Protein AF-A0A960TYT8-F1 (afdb_monomer_lite)

Sequence (238 aa):
MKDTVHLIRGKVWAARNSITRPSRADRFKTMFFGTLTVVFLIALLYGSTAFFQKLAAEEPFGSLLVHKLVEFLFLTFFAVMVFSSVVTSLNNFFLDGDLPMLVTAPITHGRVYLARFLQTAVSTGWMVVMFGMPVFIACGYVFQAPWFFYPWIFLVLVAFVITPIALGSLLTMFLVRAFPARKMQDILVILAVVLVVVLYFVFRFIRPEQLFNPDLFYGFAEYFATLRTPKSPLLPST

Structure (mmCIF, N/CA/C/O backbone):
data_AF-A0A960TYT8-F1
#
_entry.id   AF-A0A960TYT8-F1
#
loop_
_atom_site.group_PDB
_atom_site.id
_atom_site.type_symbol
_atom_site.label_atom_id
_atom_site.label_alt_id
_atom_site.label_comp_id
_atom_site.label_asym_id
_atom_site.label_entity_id
_atom_site.label_seq_id
_atom_site.pdbx_PDB_ins_code
_atom_site.Cartn_x
_atom_site.Cartn_y
_atom_site.Cartn_z
_atom_site.occupancy
_atom_site.B_iso_or_equiv
_atom_site.auth_seq_id
_atom_site.auth_comp_id
_atom_site.auth_asym_id
_atom_site.auth_atom_id
_atom_site.pdbx_PDB_model_num
ATOM 1 N N . MET A 1 1 ? -28.609 -6.221 3.963 1.00 46.88 1 MET A N 1
ATOM 2 C CA . MET A 1 1 ? -27.831 -5.406 2.997 1.00 46.88 1 MET A CA 1
ATOM 3 C C . MET A 1 1 ? -28.059 -3.900 3.143 1.00 46.88 1 MET A C 1
ATOM 5 O O . MET A 1 1 ? -27.095 -3.168 2.987 1.00 46.88 1 MET A O 1
ATOM 9 N N . LYS A 1 2 ? -29.272 -3.416 3.460 1.00 44.31 2 LYS A N 1
ATOM 10 C CA . LYS A 1 2 ? -29.573 -1.971 3.533 1.00 44.31 2 LYS A CA 1
ATOM 11 C C . LYS A 1 2 ? -28.791 -1.217 4.628 1.00 44.31 2 LYS A C 1
ATOM 13 O O . LYS A 1 2 ? -28.298 -0.129 4.366 1.00 44.31 2 LYS A O 1
ATOM 18 N N . ASP A 1 3 ? -28.563 -1.821 5.792 1.00 45.72 3 ASP A N 1
ATOM 19 C CA . ASP A 1 3 ? -28.029 -1.076 6.953 1.00 45.72 3 ASP A CA 1
ATOM 20 C C . ASP A 1 3 ? -26.509 -0.830 6.898 1.00 45.72 3 ASP A C 1
ATOM 22 O O . ASP A 1 3 ? -26.039 0.239 7.278 1.00 45.72 3 ASP A O 1
ATOM 26 N N . THR A 1 4 ? -25.729 -1.758 6.327 1.00 50.00 4 THR A N 1
ATOM 27 C CA . THR A 1 4 ? -24.286 -1.557 6.065 1.00 50.00 4 THR A CA 1
ATOM 28 C C . THR A 1 4 ? -24.062 -0.453 5.028 1.00 50.00 4 THR A C 1
ATOM 30 O O . THR A 1 4 ? -23.131 0.345 5.133 1.00 50.00 4 THR A O 1
ATOM 33 N N . VAL A 1 5 ? -24.970 -0.371 4.049 1.00 51.09 5 VAL A N 1
ATOM 34 C CA . VAL A 1 5 ? -24.987 0.694 3.046 1.00 51.09 5 VAL A CA 1
ATOM 35 C C . VAL A 1 5 ? -25.352 2.035 3.685 1.00 51.09 5 VAL A C 1
ATOM 37 O O . VAL A 1 5 ? -24.840 3.044 3.224 1.00 51.09 5 VAL A O 1
ATOM 40 N N . HIS A 1 6 ? -26.160 2.085 4.751 1.00 50.25 6 HIS A N 1
ATOM 41 C CA . HIS A 1 6 ? -26.522 3.339 5.426 1.00 50.25 6 HIS A CA 1
ATOM 42 C C . HIS A 1 6 ? -25.364 3.987 6.208 1.00 50.25 6 HIS A C 1
ATOM 44 O O . HIS A 1 6 ? -25.207 5.205 6.145 1.00 50.25 6 HIS A O 1
ATOM 50 N N . LEU A 1 7 ? -24.502 3.193 6.849 1.00 54.53 7 LEU A N 1
ATOM 51 C CA . LEU A 1 7 ? -23.314 3.696 7.558 1.00 54.53 7 LEU A CA 1
ATOM 52 C C . LEU A 1 7 ? -22.251 4.260 6.604 1.00 54.53 7 LEU A C 1
ATOM 54 O O . LEU A 1 7 ? -21.744 5.362 6.808 1.00 54.53 7 LEU A O 1
ATOM 58 N N . ILE A 1 8 ? -21.976 3.554 5.502 1.00 55.25 8 ILE A N 1
ATOM 59 C CA . ILE A 1 8 ? -21.081 4.060 4.450 1.00 55.25 8 ILE A CA 1
ATOM 60 C C . ILE A 1 8 ? -21.756 5.210 3.686 1.00 55.25 8 ILE A C 1
ATOM 62 O O . ILE A 1 8 ? -21.089 6.178 3.324 1.00 55.25 8 ILE A O 1
ATOM 66 N N . ARG A 1 9 ? -23.088 5.180 3.511 1.00 50.09 9 ARG A N 1
ATOM 67 C CA . ARG A 1 9 ? -23.852 6.290 2.923 1.00 50.09 9 ARG A CA 1
ATOM 68 C C . ARG A 1 9 ? -23.689 7.573 3.712 1.00 50.09 9 ARG A C 1
ATOM 70 O O . ARG A 1 9 ? -23.655 8.588 3.053 1.00 50.09 9 ARG A O 1
ATOM 77 N N . GLY A 1 10 ? -23.549 7.584 5.037 1.00 58.06 10 GLY A N 1
ATOM 78 C CA . GLY A 1 10 ? -23.297 8.832 5.774 1.00 58.06 10 GLY A CA 1
ATOM 79 C C . GLY A 1 10 ? -22.036 9.554 5.281 1.00 58.06 10 GLY A C 1
ATOM 80 O O . GLY A 1 10 ? -22.093 10.721 4.897 1.00 58.06 10 GLY A O 1
ATOM 81 N N . LYS A 1 11 ? -20.916 8.826 5.169 1.00 60.62 11 LYS A N 1
ATOM 82 C CA . LYS A 1 11 ? -19.646 9.361 4.644 1.00 60.62 11 LYS A CA 1
ATOM 83 C C . LYS A 1 11 ? -19.689 9.617 3.133 1.00 60.62 11 LYS A C 1
ATOM 85 O O . LYS A 1 11 ? -19.180 10.636 2.682 1.00 60.62 11 LYS A O 1
ATOM 90 N N . VAL A 1 12 ? -20.349 8.758 2.352 1.00 57.56 12 VAL A N 1
ATOM 91 C CA . VAL A 1 12 ? -20.527 8.945 0.897 1.00 57.56 12 VAL A CA 1
ATOM 92 C C . VAL A 1 12 ? -21.479 10.101 0.586 1.00 57.56 12 VAL A C 1
ATOM 94 O O . VAL A 1 12 ? -21.256 10.816 -0.380 1.00 57.56 12 VAL A O 1
ATOM 97 N N . TRP A 1 13 ? -22.514 10.331 1.392 1.00 55.81 13 TRP A N 1
ATOM 98 C CA . TRP A 1 13 ? -23.413 11.478 1.276 1.00 55.81 13 TRP A CA 1
ATOM 99 C C . TRP A 1 13 ? -22.742 12.749 1.770 1.00 55.81 13 TRP A C 1
ATOM 101 O O . TRP A 1 13 ? -22.924 13.766 1.125 1.00 55.81 13 TRP A O 1
ATOM 111 N N . ALA A 1 14 ? -21.926 12.715 2.825 1.00 56.81 14 ALA A N 1
ATOM 112 C CA . ALA A 1 14 ? -21.105 13.860 3.219 1.00 56.81 14 ALA A CA 1
ATOM 113 C C . ALA A 1 14 ? -20.088 14.227 2.122 1.00 56.81 14 ALA A C 1
ATOM 115 O O . ALA A 1 14 ? -19.999 15.391 1.732 1.00 56.81 14 ALA A O 1
ATOM 116 N N . ALA A 1 15 ? -19.403 13.233 1.545 1.00 58.06 15 ALA A N 1
ATOM 117 C CA . ALA A 1 15 ? -18.501 13.418 0.409 1.00 58.06 15 ALA A CA 1
ATOM 118 C C . ALA A 1 15 ? -19.249 13.923 -0.835 1.00 58.06 15 ALA A C 1
ATOM 120 O O . ALA A 1 15 ? -18.839 14.896 -1.459 1.00 58.06 15 ALA A O 1
ATOM 121 N N . ARG A 1 16 ? -20.401 13.330 -1.165 1.00 58.25 16 ARG A N 1
ATOM 122 C CA . ARG A 1 16 ? -21.250 13.764 -2.280 1.00 58.25 16 ARG A CA 1
ATOM 123 C C . ARG A 1 16 ? -21.791 15.173 -2.058 1.00 58.25 16 ARG A C 1
ATOM 125 O O . ARG A 1 16 ? -21.780 15.952 -2.997 1.00 58.25 16 ARG A O 1
ATOM 132 N N . ASN A 1 17 ? -22.212 15.519 -0.845 1.00 63.50 17 ASN A N 1
ATOM 133 C CA . ASN A 1 17 ? -22.748 16.838 -0.517 1.00 63.50 17 ASN A CA 1
ATOM 134 C C . ASN A 1 17 ? -21.653 17.917 -0.579 1.00 63.50 17 ASN A C 1
ATOM 136 O O . ASN A 1 17 ? -21.900 19.002 -1.101 1.00 63.50 17 ASN A O 1
ATOM 140 N N . SER A 1 18 ? -20.428 17.582 -0.153 1.00 56.88 18 SER A N 1
ATOM 141 C CA . SER A 1 18 ? -19.221 18.400 -0.348 1.00 56.88 18 SER A CA 1
ATOM 142 C C . SER A 1 18 ? -18.902 18.621 -1.835 1.00 56.88 18 SER A C 1
ATOM 144 O O . SER A 1 18 ? -18.592 19.741 -2.236 1.00 56.88 18 SER A O 1
ATOM 146 N N . ILE A 1 19 ? -19.074 17.595 -2.676 1.00 58.50 19 ILE A N 1
ATOM 147 C CA . ILE A 1 19 ? -18.864 17.674 -4.132 1.00 58.50 19 ILE A CA 1
ATOM 148 C C . ILE A 1 19 ? -19.999 18.429 -4.850 1.00 58.50 19 ILE A C 1
ATOM 150 O O . ILE A 1 19 ? -19.747 19.102 -5.847 1.00 58.50 19 ILE A O 1
ATOM 154 N N . THR A 1 20 ? -21.247 18.356 -4.368 1.00 59.78 20 THR A N 1
ATOM 155 C CA . THR A 1 20 ? -22.408 19.009 -5.008 1.00 59.78 20 THR A CA 1
ATOM 156 C C . THR A 1 20 ? -22.638 20.451 -4.563 1.00 59.78 20 THR A C 1
ATOM 158 O O . THR A 1 20 ? -23.262 21.216 -5.295 1.00 59.78 20 THR A O 1
ATOM 161 N N . ARG A 1 21 ? -22.141 20.852 -3.385 1.00 57.72 21 ARG A N 1
ATOM 162 C CA . ARG A 1 21 ? -22.178 22.247 -2.907 1.00 57.72 21 ARG A CA 1
ATOM 163 C C . ARG A 1 21 ? -20.789 22.754 -2.488 1.00 57.72 21 ARG A C 1
ATOM 165 O O . ARG A 1 21 ? -20.625 23.200 -1.354 1.00 57.72 21 ARG A O 1
ATOM 172 N N . PRO A 1 22 ? -19.784 22.721 -3.380 1.00 59.09 22 PRO A N 1
ATOM 173 C CA . PRO A 1 22 ? -18.453 23.187 -3.043 1.00 59.09 22 PRO A CA 1
ATOM 174 C C . PRO A 1 22 ? -18.464 24.712 -2.947 1.00 59.09 22 PRO A C 1
ATOM 176 O O . PRO A 1 22 ? -18.836 25.416 -3.904 1.00 59.09 22 PRO A O 1
ATOM 179 N N . SER A 1 23 ? -18.008 25.224 -1.803 1.00 68.06 23 SER A N 1
ATOM 180 C CA . SER A 1 23 ? -17.612 26.626 -1.689 1.00 68.06 23 SER A CA 1
ATOM 181 C C . SER A 1 23 ? -16.566 26.943 -2.775 1.00 68.06 23 SER A C 1
ATOM 183 O O . SER A 1 23 ? -15.882 26.042 -3.272 1.00 68.06 23 SER A O 1
ATOM 185 N N . ARG A 1 24 ? -16.421 28.209 -3.198 1.00 70.19 24 ARG A N 1
ATOM 186 C CA . ARG A 1 24 ? -15.386 28.578 -4.193 1.00 70.19 24 ARG A CA 1
ATOM 187 C C . ARG A 1 24 ? -13.985 28.120 -3.755 1.00 70.19 24 ARG A C 1
ATOM 189 O O . ARG A 1 24 ? -13.206 27.683 -4.598 1.00 70.19 24 ARG A O 1
ATOM 196 N N . ALA A 1 25 ? -13.707 28.159 -2.450 1.00 75.12 25 ALA A N 1
ATOM 197 C CA . ALA A 1 25 ? -12.456 27.688 -1.866 1.00 75.12 25 ALA A CA 1
ATOM 198 C C . ALA A 1 25 ? -12.293 26.160 -1.964 1.00 75.12 25 ALA A C 1
ATOM 200 O O . ALA A 1 25 ? -11.212 25.691 -2.314 1.00 75.12 25 ALA A O 1
ATOM 201 N N . ASP A 1 26 ? -13.351 25.379 -1.725 1.00 76.25 26 ASP A N 1
ATOM 202 C CA . ASP A 1 26 ? -13.290 23.912 -1.840 1.00 76.25 26 ASP A CA 1
ATOM 203 C C . ASP A 1 26 ? -13.133 23.463 -3.289 1.00 76.25 26 ASP A C 1
ATOM 205 O O . ASP A 1 26 ? -12.347 22.566 -3.578 1.00 76.25 26 ASP A O 1
ATOM 209 N N . ARG A 1 27 ? -13.804 24.146 -4.224 1.00 77.25 27 ARG A N 1
ATOM 210 C CA . ARG A 1 27 ? -13.668 23.874 -5.660 1.00 77.25 27 ARG A CA 1
ATOM 211 C C . ARG A 1 27 ? -12.234 24.097 -6.144 1.00 77.25 27 ARG A C 1
ATOM 213 O O . ARG A 1 27 ? -11.704 23.260 -6.870 1.00 77.25 27 ARG A O 1
ATOM 220 N N . PHE A 1 28 ? -11.604 25.190 -5.707 1.00 82.62 28 PHE A N 1
ATOM 221 C CA . PHE A 1 28 ? -10.204 25.470 -6.023 1.00 82.62 28 PHE A CA 1
ATOM 222 C C . PHE A 1 28 ? -9.266 24.417 -5.422 1.00 82.62 28 PHE A C 1
ATOM 224 O O . PHE A 1 28 ? -8.409 23.900 -6.131 1.00 82.62 28 PHE A O 1
ATOM 231 N N . LYS A 1 29 ? -9.469 24.026 -4.155 1.00 83.50 29 LYS A N 1
ATOM 232 C CA . LYS A 1 29 ? -8.686 22.955 -3.515 1.00 83.50 29 LYS A CA 1
ATOM 233 C C . LYS A 1 29 ? -8.813 21.634 -4.271 1.00 83.50 29 LYS A C 1
ATOM 235 O O . LYS A 1 29 ? -7.796 21.044 -4.619 1.00 83.50 29 LYS A O 1
ATOM 240 N N . THR A 1 30 ? -10.030 21.179 -4.571 1.00 84.50 30 THR A N 1
ATOM 241 C CA . THR A 1 30 ? -10.243 19.917 -5.297 1.00 84.50 30 THR A CA 1
ATOM 242 C C . THR A 1 30 ? -9.626 19.953 -6.693 1.00 84.50 30 THR A C 1
ATOM 244 O O . THR A 1 30 ? -8.998 18.979 -7.096 1.00 84.50 30 THR A O 1
ATOM 247 N N . MET A 1 31 ? -9.746 21.069 -7.418 1.00 86.44 31 MET A N 1
ATOM 248 C CA . MET A 1 31 ? -9.141 21.216 -8.744 1.00 86.44 31 MET A CA 1
ATOM 249 C C . MET A 1 31 ? -7.609 21.241 -8.678 1.00 86.44 31 MET A C 1
ATOM 251 O O . MET A 1 31 ? -6.956 20.604 -9.503 1.00 86.44 31 MET A O 1
ATOM 255 N N . PHE A 1 32 ? -7.037 21.922 -7.683 1.00 89.94 32 PHE A N 1
ATOM 256 C CA . PHE A 1 32 ? -5.594 21.973 -7.465 1.00 89.94 32 PHE A CA 1
ATOM 257 C C . PHE A 1 32 ? -5.030 20.588 -7.132 1.00 89.94 32 PHE A C 1
ATOM 259 O O . PHE A 1 32 ? -4.131 20.115 -7.823 1.00 89.94 32 PHE A O 1
ATOM 266 N N . PHE A 1 33 ? -5.604 19.898 -6.140 1.00 89.00 33 PHE A N 1
ATOM 267 C CA . PHE A 1 33 ? -5.177 18.545 -5.777 1.00 89.00 33 PHE A CA 1
ATOM 268 C C . PHE A 1 33 ? -5.416 17.547 -6.911 1.00 89.00 33 PHE A C 1
ATOM 270 O O . PHE A 1 33 ? -4.533 16.749 -7.195 1.00 89.00 33 PHE A O 1
ATOM 277 N N . GLY A 1 34 ? -6.552 17.626 -7.611 1.00 89.12 34 GLY A N 1
ATOM 278 C CA . GLY A 1 34 ? -6.845 16.760 -8.753 1.00 89.12 34 GLY A CA 1
ATOM 279 C C . GLY A 1 34 ? -5.839 16.935 -9.889 1.00 89.12 34 GLY A C 1
ATOM 280 O O . GLY A 1 34 ? -5.291 15.951 -10.382 1.00 89.12 34 GLY A O 1
ATOM 281 N N . THR A 1 35 ? -5.531 18.183 -10.255 1.00 92.50 35 THR A N 1
ATOM 282 C CA . THR A 1 35 ? -4.506 18.482 -11.267 1.00 92.50 35 THR A CA 1
ATOM 283 C C . THR A 1 35 ? -3.136 17.978 -10.822 1.00 92.50 35 THR A C 1
ATOM 285 O O . THR A 1 35 ? -2.454 17.309 -11.594 1.00 92.50 35 THR A O 1
ATOM 288 N N . LEU A 1 36 ? -2.751 18.232 -9.567 1.00 93.19 36 LEU A N 1
ATOM 289 C CA . LEU A 1 36 ? -1.478 17.774 -9.013 1.00 93.19 36 LEU A CA 1
ATOM 290 C C . LEU A 1 36 ? -1.361 16.244 -9.046 1.00 93.19 36 LEU A C 1
ATOM 292 O O . LEU A 1 36 ? -0.321 15.724 -9.439 1.00 93.19 36 LEU A O 1
ATOM 296 N N . THR A 1 37 ? -2.427 15.522 -8.691 1.00 90.12 37 THR A N 1
ATOM 297 C CA . THR A 1 37 ? -2.465 14.057 -8.767 1.00 90.12 37 THR A CA 1
ATOM 298 C C . THR A 1 37 ? -2.299 13.572 -10.202 1.00 90.12 37 THR A C 1
ATOM 300 O O . THR A 1 37 ? -1.497 12.678 -10.441 1.00 90.12 37 THR A O 1
ATOM 303 N N . VAL A 1 38 ? -3.000 14.165 -11.172 1.00 93.06 38 VAL A N 1
ATOM 304 C CA . VAL A 1 38 ? -2.877 13.765 -12.584 1.00 93.06 38 VAL A CA 1
ATOM 305 C C . VAL A 1 38 ? -1.463 14.016 -13.108 1.00 93.06 38 VAL A C 1
ATOM 307 O O . VAL A 1 38 ? -0.870 13.119 -13.701 1.00 93.06 38 VAL A O 1
ATOM 310 N N . VAL A 1 39 ? -0.888 15.193 -12.840 1.00 95.25 39 VAL A N 1
ATOM 311 C CA . VAL A 1 39 ? 0.495 15.520 -13.226 1.00 95.25 39 VAL A CA 1
ATOM 312 C C . VAL A 1 39 ? 1.481 14.546 -12.584 1.00 95.25 39 VAL A C 1
ATOM 314 O O . VAL A 1 39 ? 2.370 14.040 -13.266 1.00 95.25 39 VAL A O 1
ATOM 317 N N . PHE A 1 40 ? 1.299 14.233 -11.301 1.00 94.44 40 PHE A N 1
ATOM 318 C CA . PHE A 1 40 ? 2.127 13.265 -10.591 1.00 94.44 40 PHE A CA 1
ATOM 319 C C . PHE A 1 40 ? 2.042 11.862 -11.209 1.00 94.44 40 PHE A C 1
ATOM 321 O O . PHE A 1 40 ? 3.075 11.240 -11.437 1.00 94.44 40 PHE A O 1
ATOM 328 N N . LEU A 1 41 ? 0.842 11.373 -11.533 1.00 94.00 41 LEU A N 1
ATOM 329 C CA . LEU A 1 41 ? 0.659 10.060 -12.164 1.00 94.00 41 LEU A CA 1
ATOM 330 C C . LEU A 1 41 ? 1.299 9.994 -13.550 1.00 94.00 41 LEU A C 1
ATOM 332 O O . LEU A 1 41 ? 1.918 8.989 -13.890 1.00 94.00 41 LEU A O 1
ATOM 336 N N . ILE A 1 42 ? 1.178 11.067 -14.335 1.00 94.50 42 ILE A N 1
ATOM 337 C CA . ILE A 1 42 ? 1.819 11.173 -15.646 1.00 94.50 42 ILE A CA 1
ATOM 338 C C . ILE A 1 42 ? 3.343 11.148 -15.484 1.00 94.50 42 ILE A C 1
ATOM 340 O O . ILE A 1 42 ? 4.014 10.352 -16.137 1.00 94.50 42 ILE A O 1
ATOM 344 N N . ALA A 1 43 ? 3.896 11.961 -14.581 1.00 94.44 43 ALA A N 1
ATOM 345 C CA . ALA A 1 43 ? 5.329 11.982 -14.302 1.00 94.44 43 ALA A CA 1
ATOM 346 C C . ALA A 1 43 ? 5.839 10.614 -13.818 1.00 94.44 43 ALA A C 1
ATOM 348 O O . ALA A 1 43 ? 6.885 10.152 -14.274 1.00 94.44 43 ALA A O 1
ATOM 349 N N . LEU A 1 44 ? 5.080 9.939 -12.949 1.00 94.62 44 LEU A N 1
ATOM 350 C CA . LEU A 1 44 ? 5.400 8.602 -12.457 1.00 94.62 44 LEU A CA 1
ATOM 351 C C . LEU A 1 44 ? 5.383 7.568 -13.587 1.00 94.62 44 LEU A C 1
ATOM 353 O O . LEU A 1 44 ? 6.278 6.726 -13.644 1.00 94.62 44 LEU A O 1
ATOM 357 N N . LEU A 1 45 ? 4.408 7.641 -14.499 1.00 94.94 45 LEU A N 1
ATOM 358 C CA . LEU A 1 45 ? 4.321 6.765 -15.665 1.00 94.94 45 LEU A CA 1
ATOM 359 C C . LEU A 1 45 ? 5.537 6.951 -16.581 1.00 94.94 45 LEU A C 1
ATOM 361 O O . LEU A 1 45 ? 6.231 5.977 -16.863 1.00 94.94 45 LEU A O 1
ATOM 365 N N . TYR A 1 46 ? 5.835 8.192 -16.981 1.00 94.62 46 TYR A N 1
ATOM 366 C CA . TYR A 1 46 ? 6.987 8.504 -17.834 1.00 94.62 46 TYR A CA 1
ATOM 367 C C . TYR A 1 46 ? 8.316 8.109 -17.177 1.00 94.62 46 TYR A C 1
ATOM 369 O O . TYR A 1 46 ? 9.166 7.480 -17.814 1.00 94.62 46 TYR A O 1
ATOM 377 N N . GLY A 1 47 ? 8.486 8.420 -15.889 1.00 92.25 47 GLY A N 1
ATOM 378 C CA . GLY A 1 47 ? 9.670 8.040 -15.121 1.00 92.25 47 GLY A CA 1
ATOM 379 C C . GLY A 1 47 ? 9.843 6.524 -15.046 1.00 92.25 47 GLY A C 1
ATOM 380 O O . GLY A 1 47 ? 10.935 6.014 -15.296 1.00 92.25 47 GLY A O 1
ATOM 381 N N . SER A 1 48 ? 8.752 5.796 -14.796 1.00 92.25 48 SER A N 1
ATOM 382 C CA . SER A 1 48 ? 8.759 4.332 -14.758 1.00 92.25 48 SER A CA 1
ATOM 383 C C . SER A 1 48 ? 9.085 3.733 -16.125 1.00 92.25 48 SER A C 1
ATOM 385 O O . SER A 1 48 ? 9.908 2.826 -16.202 1.00 92.25 48 SER A O 1
ATOM 387 N N . THR A 1 49 ? 8.513 4.253 -17.219 1.00 91.75 49 THR A N 1
ATOM 388 C CA . THR A 1 49 ? 8.835 3.766 -18.573 1.00 91.75 49 THR A CA 1
ATOM 389 C C . THR A 1 49 ? 10.302 3.980 -18.919 1.00 91.75 49 THR A C 1
ATOM 391 O O . THR A 1 49 ? 10.947 3.057 -19.408 1.00 91.75 49 THR A O 1
ATOM 394 N N . ALA A 1 50 ? 10.857 5.155 -18.607 1.00 91.56 50 ALA A N 1
ATOM 395 C CA . ALA A 1 50 ? 12.263 5.449 -18.860 1.00 91.56 50 ALA A CA 1
ATOM 396 C C . ALA A 1 50 ? 13.188 4.551 -18.024 1.00 91.56 50 ALA A C 1
ATOM 398 O O . ALA A 1 50 ? 14.224 4.102 -18.509 1.00 91.56 50 ALA A O 1
ATOM 399 N N . PHE A 1 51 ? 12.809 4.261 -16.776 1.00 88.94 51 PHE A N 1
ATOM 400 C CA . PHE A 1 51 ? 13.544 3.345 -15.908 1.00 88.94 51 PHE A CA 1
ATOM 401 C C . PHE A 1 51 ? 13.554 1.912 -16.459 1.00 88.94 51 PHE A C 1
ATOM 403 O O . PHE A 1 51 ? 14.622 1.322 -16.608 1.00 88.94 51 PHE A O 1
ATOM 410 N N . PHE A 1 52 ? 12.389 1.371 -16.831 1.00 88.31 52 PHE A N 1
ATOM 411 C CA . PHE A 1 52 ? 12.295 0.020 -17.389 1.00 88.31 52 PHE A CA 1
ATOM 412 C C . PHE A 1 52 ? 12.987 -0.114 -18.749 1.00 88.31 52 PHE A C 1
ATOM 414 O O . PHE A 1 52 ? 13.590 -1.148 -19.006 1.00 88.31 52 PHE A O 1
ATOM 421 N N . GLN A 1 53 ? 12.958 0.918 -19.598 1.00 87.62 53 GLN A N 1
ATOM 422 C CA . GLN A 1 53 ? 13.696 0.915 -20.867 1.00 87.62 53 GLN A CA 1
ATOM 423 C C . GLN A 1 53 ? 15.209 0.827 -20.656 1.00 87.62 53 GLN A C 1
ATOM 425 O O . GLN A 1 53 ? 15.874 0.075 -21.362 1.00 87.62 53 GLN A O 1
ATOM 430 N N . LYS A 1 54 ? 15.752 1.553 -19.669 1.00 85.50 54 LYS A N 1
ATOM 431 C CA . LYS A 1 54 ? 17.178 1.469 -19.319 1.00 85.50 54 LYS A CA 1
ATOM 432 C C . LYS A 1 54 ? 17.554 0.075 -18.825 1.00 85.50 54 LYS A C 1
ATOM 434 O O . LYS A 1 54 ? 18.539 -0.476 -19.293 1.00 85.50 54 LYS A O 1
ATOM 439 N N . LEU A 1 55 ? 16.735 -0.507 -17.947 1.00 81.75 55 LEU A N 1
ATOM 440 C CA . LEU A 1 55 ? 16.942 -1.874 -17.458 1.00 81.75 55 LEU A CA 1
ATOM 441 C C . LEU A 1 55 ? 16.854 -2.918 -18.577 1.00 81.75 55 LEU A C 1
ATOM 443 O O . LEU A 1 55 ? 17.614 -3.878 -18.581 1.00 81.75 55 LEU A O 1
ATOM 447 N N . ALA A 1 56 ? 15.922 -2.749 -19.516 1.00 80.75 56 ALA A N 1
ATOM 448 C CA . ALA A 1 56 ? 15.750 -3.6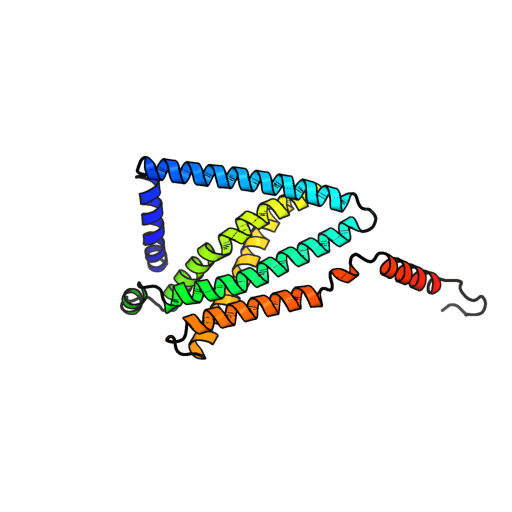74 -20.632 1.00 80.75 56 ALA A CA 1
ATOM 449 C C . ALA A 1 56 ? 16.895 -3.595 -21.657 1.00 80.75 56 ALA A C 1
ATOM 451 O O . ALA A 1 56 ? 17.146 -4.578 -22.344 1.00 80.75 56 ALA A O 1
ATOM 452 N N . ALA A 1 57 ? 17.583 -2.453 -21.758 1.00 80.50 57 ALA A N 1
ATOM 453 C CA . ALA A 1 57 ? 18.707 -2.261 -22.673 1.00 80.50 57 ALA A CA 1
ATOM 454 C C . ALA A 1 57 ? 20.018 -2.920 -22.194 1.00 80.50 57 ALA A C 1
ATOM 456 O O . ALA A 1 57 ? 20.928 -3.116 -22.997 1.00 80.50 57 ALA A O 1
ATOM 457 N N . GLU A 1 58 ? 20.131 -3.265 -20.907 1.00 72.69 58 GLU A N 1
ATOM 458 C CA . GLU A 1 58 ? 21.295 -3.956 -20.340 1.00 72.69 58 GLU A CA 1
ATOM 459 C C . GLU A 1 58 ? 21.167 -5.485 -20.524 1.00 72.69 58 GLU A C 1
ATOM 461 O O . GLU A 1 58 ? 20.673 -6.218 -19.661 1.00 72.69 58 GLU A O 1
ATOM 466 N N . GLU A 1 59 ? 21.610 -5.991 -21.679 1.00 71.94 59 GLU A N 1
ATOM 467 C CA . GLU A 1 59 ? 21.736 -7.434 -21.932 1.00 71.94 59 GLU A CA 1
ATOM 468 C C . GLU A 1 59 ? 23.008 -8.017 -21.285 1.00 71.94 59 GLU A C 1
ATOM 470 O O . GLU A 1 59 ? 24.039 -7.340 -21.254 1.00 71.94 59 GLU A O 1
ATOM 475 N N . PRO A 1 60 ? 22.988 -9.268 -20.770 1.00 65.69 60 PRO A N 1
ATOM 476 C CA . PRO A 1 60 ? 21.951 -10.306 -20.915 1.00 65.69 60 PRO A CA 1
ATOM 477 C C . PRO A 1 60 ? 20.953 -10.427 -19.740 1.00 65.69 60 PRO A C 1
ATOM 479 O O . PRO A 1 60 ? 20.086 -11.300 -19.762 1.00 65.69 60 PRO A O 1
ATOM 482 N N . PHE A 1 61 ? 21.059 -9.594 -18.698 1.00 66.75 61 PHE A N 1
ATOM 483 C CA . PHE A 1 61 ? 20.334 -9.795 -17.430 1.00 66.75 61 PHE A CA 1
ATOM 484 C C . PHE A 1 61 ? 19.078 -8.925 -17.242 1.00 66.75 61 PHE A C 1
ATOM 486 O O . PHE A 1 61 ? 18.357 -9.120 -16.260 1.00 66.75 61 PHE A O 1
ATOM 493 N N . GLY A 1 62 ? 18.770 -8.002 -18.161 1.00 73.69 62 GLY A N 1
ATOM 494 C CA . GLY A 1 62 ? 17.677 -7.032 -18.009 1.00 73.69 62 GLY A CA 1
ATOM 495 C C . GLY A 1 62 ? 16.304 -7.637 -17.678 1.00 73.69 62 GLY A C 1
ATOM 496 O O . GLY A 1 62 ? 15.604 -7.155 -16.785 1.00 73.69 62 GLY A O 1
ATOM 497 N N . SER A 1 63 ? 15.923 -8.745 -18.322 1.00 76.19 63 SER A N 1
ATOM 498 C CA . SER A 1 63 ? 14.636 -9.420 -18.071 1.00 76.19 63 SER A CA 1
ATOM 499 C C . SER A 1 63 ? 14.562 -10.072 -16.683 1.00 76.19 63 SER A C 1
ATOM 501 O O . SER A 1 63 ? 13.544 -9.960 -15.992 1.00 76.19 63 SER A O 1
ATOM 503 N N . LEU A 1 64 ? 15.656 -10.698 -16.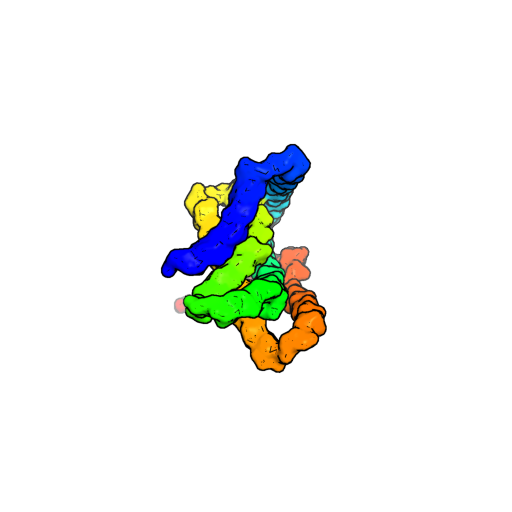237 1.00 79.88 64 LEU A N 1
ATOM 504 C CA . LEU A 1 64 ? 15.772 -11.280 -14.900 1.00 79.88 64 LEU A CA 1
ATOM 505 C C . LEU A 1 64 ? 15.705 -10.190 -13.825 1.00 79.88 64 LEU A C 1
ATOM 507 O O . LEU A 1 64 ? 15.029 -10.356 -12.806 1.00 79.88 64 LEU A O 1
ATOM 511 N N . LEU A 1 65 ? 16.365 -9.058 -14.073 1.00 79.81 65 LEU A N 1
ATOM 512 C CA . LEU A 1 65 ? 16.398 -7.934 -13.148 1.00 79.81 65 LEU A CA 1
ATOM 513 C C . LEU A 1 65 ? 15.012 -7.303 -12.978 1.00 79.81 65 LEU A C 1
ATOM 515 O O . LEU A 1 65 ? 14.613 -7.005 -11.853 1.00 79.81 65 LEU A O 1
ATOM 519 N N . VAL A 1 66 ? 14.232 -7.179 -14.058 1.00 84.00 66 VAL A N 1
ATOM 520 C CA . VAL A 1 66 ? 12.844 -6.700 -13.973 1.00 84.00 66 VAL A CA 1
ATOM 521 C C . VAL A 1 66 ? 11.952 -7.663 -13.199 1.00 84.00 66 VAL A C 1
ATOM 523 O O . VAL A 1 66 ? 11.169 -7.205 -12.366 1.00 84.00 66 VAL A O 1
ATOM 526 N N . HIS A 1 67 ? 12.080 -8.978 -13.407 1.00 83.12 67 HIS A N 1
ATOM 527 C CA . HIS A 1 67 ? 11.317 -9.954 -12.625 1.00 83.12 67 HIS A CA 1
ATOM 528 C C . HIS A 1 67 ? 11.578 -9.781 -11.124 1.00 83.12 67 HIS A C 1
ATOM 530 O O . HIS A 1 67 ? 10.643 -9.671 -10.330 1.00 83.12 67 HIS A O 1
ATOM 536 N N . LYS A 1 68 ? 12.853 -9.641 -10.745 1.00 82.44 68 LYS A N 1
ATOM 537 C CA . LYS A 1 68 ? 13.245 -9.384 -9.357 1.00 82.44 68 LYS A CA 1
ATOM 538 C C . LYS A 1 68 ? 12.758 -8.041 -8.839 1.00 82.44 68 LYS A C 1
ATOM 540 O O . LYS A 1 68 ? 12.256 -7.975 -7.722 1.00 82.44 68 LYS A O 1
ATOM 545 N N . LEU A 1 69 ? 12.830 -6.981 -9.637 1.00 84.81 69 LEU A N 1
ATOM 546 C CA . LEU A 1 69 ? 12.329 -5.667 -9.242 1.00 84.81 69 LEU A CA 1
ATOM 547 C C . LEU A 1 69 ? 10.818 -5.691 -8.966 1.00 84.81 69 LEU A C 1
ATOM 549 O O . LEU A 1 69 ? 10.358 -5.083 -8.002 1.00 84.81 69 LEU A O 1
ATOM 553 N N . VAL A 1 70 ? 10.052 -6.431 -9.770 1.00 87.94 70 VAL A N 1
ATOM 554 C CA . VAL A 1 70 ? 8.614 -6.632 -9.552 1.00 87.94 70 VAL A CA 1
ATOM 555 C C . VAL A 1 70 ? 8.348 -7.440 -8.277 1.00 87.94 70 VAL A C 1
ATOM 557 O O . VAL A 1 70 ? 7.474 -7.050 -7.500 1.00 87.94 70 VAL A O 1
ATOM 560 N N . GLU A 1 71 ? 9.110 -8.508 -8.011 1.00 86.62 71 GLU A N 1
ATOM 561 C CA . GLU A 1 71 ? 9.038 -9.245 -6.736 1.00 86.62 71 GLU A CA 1
ATOM 562 C C . GLU A 1 71 ? 9.281 -8.305 -5.541 1.00 86.62 71 GLU A C 1
ATOM 564 O O . GLU A 1 71 ? 8.483 -8.264 -4.602 1.00 86.62 71 GLU A O 1
ATOM 569 N N . PHE A 1 72 ? 10.343 -7.494 -5.599 1.00 85.06 72 PHE A N 1
ATOM 570 C CA . PHE A 1 72 ? 10.676 -6.515 -4.563 1.00 85.06 72 PHE A CA 1
ATOM 571 C C . PHE A 1 72 ? 9.586 -5.464 -4.371 1.00 85.06 72 PHE A C 1
ATOM 573 O O . PHE A 1 72 ? 9.279 -5.099 -3.233 1.00 85.06 72 PHE A O 1
ATOM 580 N N . LEU A 1 73 ? 8.994 -4.982 -5.464 1.00 89.31 73 LEU A N 1
ATOM 581 C CA . LEU A 1 73 ? 7.913 -4.006 -5.429 1.00 89.31 73 LEU A CA 1
ATOM 582 C C . LEU A 1 73 ? 6.698 -4.573 -4.690 1.00 89.31 73 LEU A C 1
ATOM 584 O O . LEU A 1 73 ? 6.216 -3.954 -3.741 1.00 89.31 73 LEU A O 1
ATOM 588 N N . PHE A 1 74 ? 6.239 -5.769 -5.076 1.00 90.75 74 PHE A N 1
ATOM 589 C CA . PHE A 1 74 ? 5.113 -6.432 -4.416 1.00 90.75 74 PHE A CA 1
ATOM 590 C C . PHE A 1 74 ? 5.396 -6.711 -2.946 1.00 90.75 74 PHE A C 1
ATOM 592 O O . PHE A 1 74 ? 4.533 -6.484 -2.102 1.00 90.75 74 PHE A O 1
ATOM 599 N N . LEU A 1 75 ? 6.599 -7.168 -2.617 1.00 89.75 75 LEU A N 1
ATOM 600 C CA . LEU A 1 75 ? 6.954 -7.501 -1.247 1.00 89.75 75 LEU A CA 1
ATOM 601 C C . LEU A 1 75 ? 7.038 -6.242 -0.368 1.00 89.75 75 LEU A C 1
ATOM 603 O O . LEU A 1 75 ? 6.468 -6.208 0.724 1.00 89.75 75 LEU A O 1
ATOM 607 N N . THR A 1 76 ? 7.658 -5.173 -0.870 1.00 87.12 76 THR A N 1
ATOM 608 C CA . THR A 1 76 ? 7.728 -3.880 -0.171 1.00 87.12 76 THR A CA 1
ATOM 609 C C . THR A 1 76 ? 6.334 -3.303 0.042 1.00 87.12 76 THR A C 1
ATOM 611 O O . THR A 1 76 ? 5.995 -2.904 1.158 1.00 87.12 76 THR A O 1
ATOM 614 N N . PHE A 1 77 ? 5.497 -3.312 -1.002 1.00 91.81 77 PHE A N 1
ATOM 615 C CA . PHE A 1 77 ? 4.101 -2.915 -0.874 1.00 91.81 77 PHE A CA 1
ATOM 616 C C . PHE A 1 77 ? 3.400 -3.762 0.174 1.00 91.81 77 PHE A C 1
ATOM 618 O O . PHE A 1 77 ? 2.795 -3.188 1.066 1.00 91.81 77 PHE A O 1
ATOM 625 N N . PHE A 1 78 ? 3.544 -5.087 0.140 1.00 92.25 78 PHE A N 1
ATOM 626 C CA . PHE A 1 78 ? 2.879 -5.991 1.072 1.00 92.25 78 PHE A CA 1
ATOM 627 C C . PHE A 1 78 ? 3.248 -5.673 2.522 1.00 92.25 78 PHE A C 1
ATOM 629 O O . PHE A 1 78 ? 2.357 -5.478 3.345 1.00 92.25 78 PHE A O 1
ATOM 636 N N . ALA A 1 79 ? 4.540 -5.547 2.830 1.00 89.06 79 ALA A N 1
ATOM 637 C CA . ALA A 1 79 ? 5.018 -5.255 4.179 1.00 89.06 79 ALA A CA 1
ATOM 638 C C . ALA A 1 79 ? 4.482 -3.914 4.709 1.00 89.06 79 ALA A C 1
ATOM 640 O O . ALA A 1 79 ? 3.920 -3.852 5.807 1.00 89.06 79 ALA A O 1
ATOM 641 N N . VAL A 1 80 ? 4.591 -2.850 3.905 1.00 88.31 80 VAL A N 1
ATOM 642 C CA . VAL A 1 80 ? 4.078 -1.520 4.270 1.00 88.31 80 VAL A CA 1
ATOM 643 C C . VAL A 1 80 ? 2.556 -1.545 4.419 1.00 88.31 80 VAL A C 1
ATOM 645 O O . VAL A 1 80 ? 2.018 -0.935 5.344 1.00 88.31 80 VAL A O 1
ATOM 648 N N . MET A 1 81 ? 1.849 -2.279 3.559 1.00 92.25 81 MET A N 1
ATOM 649 C CA . MET A 1 81 ? 0.393 -2.374 3.605 1.00 92.25 81 MET A CA 1
ATOM 650 C C . MET A 1 81 ? -0.105 -3.160 4.815 1.00 92.25 81 MET A C 1
ATOM 652 O O . MET A 1 81 ? -1.070 -2.735 5.449 1.00 92.25 81 MET A O 1
ATOM 656 N N . VAL A 1 82 ? 0.547 -4.271 5.172 1.00 91.44 82 VAL A N 1
ATOM 657 C CA . VAL A 1 82 ? 0.234 -5.017 6.400 1.00 91.44 82 VAL A CA 1
ATOM 658 C C . VAL A 1 82 ? 0.365 -4.079 7.590 1.00 91.44 82 VAL A C 1
ATOM 660 O O . VAL A 1 82 ? -0.589 -3.909 8.341 1.00 91.44 82 VAL A O 1
ATOM 663 N N . PHE A 1 83 ? 1.490 -3.383 7.718 1.00 87.62 83 PHE A N 1
ATOM 664 C CA . PHE A 1 83 ? 1.695 -2.454 8.823 1.00 87.62 83 PHE A CA 1
ATOM 665 C C . PHE A 1 83 ? 0.673 -1.314 8.850 1.00 87.62 83 PHE A C 1
ATOM 667 O O . PHE A 1 83 ? 0.020 -1.082 9.868 1.00 87.62 83 PHE A O 1
ATOM 674 N N . SER A 1 84 ? 0.481 -0.635 7.718 1.00 90.06 84 SER A N 1
ATOM 675 C CA . SER A 1 84 ? -0.480 0.462 7.607 1.00 90.06 84 SER A CA 1
ATOM 676 C C . SER A 1 84 ? -1.902 -0.004 7.925 1.00 90.06 84 SER A C 1
ATOM 678 O O . SER A 1 84 ? -2.643 0.697 8.617 1.00 90.06 84 SER A O 1
ATOM 680 N N . SER A 1 85 ? -2.279 -1.213 7.500 1.00 92.44 85 SER A N 1
ATOM 681 C CA . SER A 1 85 ? -3.599 -1.778 7.782 1.00 92.44 85 SER A CA 1
ATOM 682 C C . SER A 1 85 ? -3.770 -2.189 9.245 1.00 92.44 85 SER A C 1
ATOM 684 O O . SER A 1 85 ? -4.884 -2.068 9.751 1.00 92.44 85 SER A O 1
ATOM 686 N N . VAL A 1 86 ? -2.705 -2.586 9.958 1.00 89.88 86 VAL A N 1
ATOM 687 C CA . VAL A 1 86 ? -2.751 -2.809 11.414 1.00 89.88 86 VAL A CA 1
ATOM 688 C C . VAL A 1 86 ? -3.008 -1.488 12.140 1.00 89.88 86 VAL A C 1
ATOM 690 O O . VAL A 1 86 ? -3.950 -1.384 12.919 1.00 89.88 86 VAL A O 1
ATOM 693 N N . VAL A 1 87 ? -2.234 -0.441 11.845 1.00 86.19 87 VAL A N 1
ATOM 694 C CA . VAL A 1 87 ? -2.415 0.883 12.472 1.00 86.19 87 VAL A CA 1
ATOM 695 C C . VAL A 1 87 ? -3.811 1.445 12.185 1.00 86.19 87 VAL A C 1
ATOM 697 O O . VAL A 1 87 ? -4.527 1.875 13.091 1.00 86.19 87 VAL A O 1
ATOM 700 N N . THR A 1 88 ? -4.227 1.399 10.919 1.00 88.88 88 THR A N 1
ATOM 701 C CA . THR A 1 88 ? -5.514 1.947 10.476 1.00 88.88 88 THR A CA 1
ATOM 702 C C . THR A 1 88 ? -6.688 1.143 11.029 1.00 88.88 88 THR A C 1
ATOM 704 O O . THR A 1 88 ? -7.680 1.729 11.457 1.00 88.88 88 THR A O 1
ATOM 707 N N . SER A 1 89 ? -6.583 -0.191 11.075 1.00 88.12 89 SER A N 1
ATOM 708 C CA . SER A 1 89 ? -7.621 -1.030 11.682 1.00 88.12 89 SER A CA 1
ATOM 709 C C . SER A 1 89 ? -7.708 -0.793 13.182 1.00 88.12 89 SER A C 1
ATOM 711 O O . SER A 1 89 ? -8.809 -0.652 13.694 1.00 88.12 89 SER A O 1
ATOM 713 N N . LEU A 1 90 ? -6.587 -0.658 13.890 1.00 85.25 90 LEU A N 1
ATOM 714 C CA . LEU A 1 90 ? -6.605 -0.348 15.317 1.00 85.25 90 LEU A CA 1
ATOM 715 C C . LEU A 1 90 ? -7.363 0.964 15.588 1.00 85.25 90 LEU A C 1
ATOM 717 O O . LEU A 1 90 ? -8.254 0.991 16.436 1.00 85.25 90 LEU A O 1
ATOM 721 N N . ASN A 1 91 ? -7.100 2.006 14.793 1.00 83.62 91 ASN A N 1
ATOM 722 C CA . ASN A 1 91 ? -7.825 3.273 14.883 1.00 83.62 91 ASN A CA 1
ATOM 723 C C . ASN A 1 91 ? -9.328 3.110 14.572 1.00 83.62 91 ASN A C 1
ATOM 725 O O . ASN A 1 91 ? -10.180 3.399 15.411 1.00 83.62 91 ASN A O 1
ATOM 729 N N . ASN A 1 92 ? -9.657 2.543 13.407 1.00 83.06 92 ASN A N 1
ATOM 730 C CA . ASN A 1 92 ? -11.038 2.394 12.936 1.00 83.06 92 ASN A CA 1
ATOM 731 C C . ASN A 1 92 ? -11.897 1.470 13.821 1.00 83.06 92 ASN A C 1
ATOM 733 O O . ASN A 1 92 ? -13.105 1.680 13.936 1.00 83.06 92 ASN A O 1
ATOM 737 N N . PHE A 1 93 ? -11.315 0.412 14.392 1.00 81.81 93 PHE A N 1
ATOM 738 C CA . PHE A 1 93 ? -12.050 -0.589 15.170 1.00 81.81 93 PHE A CA 1
ATOM 739 C C . PHE A 1 93 ? -12.143 -0.258 16.659 1.00 81.81 93 PHE A C 1
ATOM 741 O O . PHE A 1 93 ? -13.115 -0.681 17.280 1.00 81.81 93 PHE A O 1
ATOM 748 N N . PHE A 1 94 ? -11.172 0.459 17.236 1.00 78.31 94 PHE A N 1
ATOM 749 C CA . PHE A 1 94 ? -11.083 0.609 18.695 1.00 78.31 94 PHE A CA 1
ATOM 750 C C . PHE A 1 94 ? -10.972 2.052 19.198 1.00 78.31 94 PHE A C 1
ATOM 752 O O . PHE A 1 94 ? -11.302 2.282 20.359 1.00 78.31 94 PHE A O 1
ATOM 759 N N . LEU A 1 95 ? -10.533 3.015 18.377 1.00 75.12 95 LEU A N 1
ATOM 760 C CA . LEU A 1 95 ? -10.380 4.419 18.799 1.00 75.12 95 LEU A CA 1
ATOM 761 C C . LEU A 1 95 ? -11.380 5.380 18.152 1.00 75.12 95 LEU A C 1
ATOM 763 O O . LEU A 1 95 ? -11.490 6.520 18.599 1.00 75.12 95 LEU A O 1
ATOM 767 N N . ASP A 1 96 ? -12.115 4.947 17.128 1.00 77.25 96 ASP A N 1
ATOM 768 C CA . ASP A 1 96 ? -13.096 5.806 16.470 1.00 77.25 96 ASP A CA 1
ATOM 769 C C . ASP A 1 96 ? -14.207 6.221 17.452 1.00 77.25 96 ASP A C 1
ATOM 771 O O . ASP A 1 96 ? -14.873 5.378 18.057 1.00 77.25 96 ASP A O 1
ATOM 775 N N . GLY A 1 97 ? -14.452 7.531 17.571 1.00 65.69 97 GLY A N 1
ATOM 776 C CA . GLY A 1 97 ? -15.421 8.109 18.516 1.00 65.69 97 GLY A CA 1
ATOM 777 C C . GLY A 1 97 ? -16.873 7.660 18.306 1.00 65.69 97 GLY A C 1
ATOM 778 O O . GLY A 1 97 ? -17.694 7.791 19.209 1.00 65.69 97 GLY A O 1
ATOM 779 N N . ASP A 1 98 ? -17.176 7.067 17.151 1.00 72.44 98 ASP A N 1
ATOM 780 C CA . ASP A 1 98 ? -18.501 6.548 16.795 1.00 72.44 98 ASP A CA 1
ATOM 781 C C . ASP A 1 98 ? -18.801 5.171 17.426 1.00 72.44 98 ASP A C 1
ATOM 783 O O . ASP A 1 98 ? -19.917 4.658 17.304 1.00 72.44 98 ASP A O 1
ATOM 787 N N . LEU A 1 99 ? -17.823 4.538 18.091 1.00 73.44 99 LEU A N 1
ATOM 788 C CA . LEU A 1 99 ? -17.973 3.201 18.680 1.00 73.44 99 LEU A CA 1
ATOM 789 C C . LEU A 1 99 ? -19.148 3.093 19.674 1.00 73.44 99 LEU A C 1
ATOM 791 O O . LEU A 1 99 ? -19.950 2.172 19.517 1.00 73.44 99 LEU A O 1
ATOM 795 N N . PRO A 1 100 ? -19.326 4.008 20.651 1.00 73.56 100 PRO A N 1
ATOM 796 C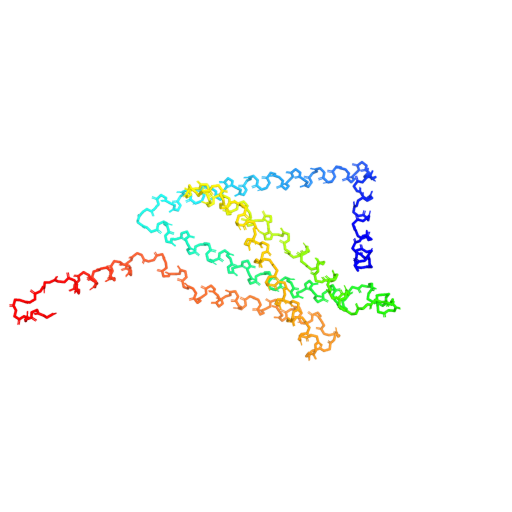 CA . PRO A 1 100 ? -20.413 3.916 21.632 1.00 73.56 100 PRO A CA 1
ATOM 797 C C . PRO A 1 100 ? -21.805 3.966 20.985 1.00 73.56 100 PRO A C 1
ATOM 799 O O . PRO A 1 100 ? -22.733 3.286 21.425 1.00 73.56 100 PRO A O 1
ATOM 802 N N . MET A 1 101 ? -21.941 4.727 19.896 1.00 72.19 101 MET A N 1
ATOM 803 C CA . MET A 1 101 ? -23.176 4.822 19.115 1.00 72.19 101 MET A CA 1
ATOM 804 C C . MET A 1 101 ? -23.422 3.557 18.277 1.00 72.19 101 MET A C 1
ATOM 806 O O . MET A 1 101 ? -24.554 3.103 18.142 1.00 72.19 101 MET A O 1
ATOM 810 N N . LEU A 1 102 ? -22.364 2.948 17.737 1.00 72.88 102 LEU A N 1
ATOM 811 C CA . LEU A 1 102 ? -22.451 1.707 16.962 1.00 72.88 102 LEU A CA 1
ATOM 812 C C . LEU A 1 102 ? -22.761 0.478 17.826 1.00 72.88 102 LEU A C 1
ATOM 814 O O . LEU A 1 102 ? -23.478 -0.406 17.367 1.00 72.88 102 LEU A O 1
ATOM 818 N N . VAL A 1 103 ? -22.242 0.410 19.057 1.00 71.06 103 VAL A N 1
ATOM 819 C CA . VAL A 1 103 ? -22.491 -0.720 19.974 1.00 71.06 103 VAL A CA 1
ATOM 820 C C . VAL A 1 103 ? -23.917 -0.701 20.537 1.00 71.06 103 VAL A C 1
ATOM 822 O O . VAL A 1 103 ? -24.470 -1.756 20.831 1.00 71.06 103 VAL A O 1
ATOM 825 N N . THR A 1 104 ? -24.531 0.478 20.658 1.00 80.06 104 THR A N 1
ATOM 826 C CA . THR A 1 104 ? -25.916 0.631 21.141 1.00 80.06 104 THR A CA 1
ATOM 827 C C . THR A 1 104 ? -26.965 0.486 20.038 1.00 80.06 104 THR A C 1
ATOM 829 O O . THR A 1 104 ? -28.141 0.267 20.328 1.00 80.06 104 THR A O 1
ATOM 832 N N . ALA A 1 105 ? -26.562 0.566 18.768 1.00 77.81 105 ALA A N 1
ATOM 833 C CA . ALA A 1 105 ? -27.447 0.340 17.636 1.00 77.81 105 ALA A CA 1
ATOM 834 C C . ALA A 1 105 ? -27.757 -1.164 17.452 1.00 77.81 105 ALA A C 1
ATOM 836 O O . ALA A 1 105 ? -26.877 -2.003 17.650 1.00 77.81 105 ALA A O 1
ATOM 837 N N . PRO A 1 106 ? -28.970 -1.540 16.995 1.00 79.06 106 PRO A N 1
ATOM 838 C CA . PRO A 1 106 ? -29.355 -2.932 16.739 1.00 79.06 106 PRO A CA 1
ATOM 839 C C . PRO A 1 106 ? -28.732 -3.463 15.431 1.00 79.06 106 PRO A C 1
ATOM 841 O O . PRO A 1 106 ? -29.424 -3.862 14.494 1.00 79.06 106 PRO A O 1
ATOM 844 N N . ILE A 1 107 ? -27.401 -3.433 15.333 1.00 79.38 107 ILE A N 1
ATOM 845 C CA . ILE A 1 107 ? -26.626 -3.877 14.172 1.00 79.38 107 ILE A CA 1
ATOM 846 C C . ILE A 1 107 ? -25.816 -5.132 14.504 1.00 79.38 107 ILE A C 1
ATOM 848 O O . ILE A 1 107 ? -25.152 -5.229 15.529 1.00 79.38 107 ILE A O 1
ATOM 852 N N . THR A 1 108 ? -25.844 -6.119 13.607 1.00 82.56 108 THR A N 1
ATOM 853 C CA . THR A 1 108 ? -25.097 -7.374 13.781 1.00 82.56 108 THR A CA 1
ATOM 854 C C . THR A 1 108 ? -23.583 -7.128 13.765 1.00 82.56 108 THR A C 1
ATOM 856 O O . THR A 1 108 ? -23.088 -6.429 12.877 1.00 82.56 108 THR A O 1
ATOM 859 N N . HIS A 1 109 ? -22.827 -7.784 14.654 1.00 79.00 109 HIS A N 1
ATOM 860 C CA . HIS A 1 109 ? -21.363 -7.648 14.755 1.00 79.00 109 HIS A CA 1
ATOM 861 C C . HIS A 1 109 ? -20.625 -7.839 13.417 1.00 79.00 109 HIS A C 1
ATOM 863 O O . HIS A 1 109 ? -19.735 -7.058 13.085 1.00 79.00 109 HIS A O 1
ATOM 869 N N . GLY A 1 110 ? -21.040 -8.809 12.591 1.00 81.56 110 GLY A N 1
ATOM 870 C CA . GLY A 1 110 ? -20.433 -9.042 11.272 1.00 81.56 110 GLY A CA 1
ATOM 871 C C . GLY A 1 110 ? -20.575 -7.860 10.303 1.00 81.56 110 GLY A C 1
ATOM 872 O O . GLY A 1 110 ? -19.709 -7.634 9.462 1.00 81.56 110 GLY A O 1
ATOM 873 N N . ARG A 1 111 ? -21.633 -7.050 10.438 1.00 78.81 111 ARG A N 1
ATOM 874 C CA . ARG A 1 111 ? -21.839 -5.860 9.598 1.00 78.81 111 ARG A CA 1
ATOM 875 C C . ARG A 1 111 ? -20.963 -4.695 10.037 1.00 78.81 111 ARG A C 1
ATOM 877 O O . ARG A 1 111 ? -20.468 -3.974 9.176 1.00 78.81 111 ARG A O 1
ATOM 884 N N . VAL A 1 112 ? -20.762 -4.536 11.345 1.00 81.81 112 VAL A N 1
ATOM 885 C CA . VAL A 1 112 ? -19.811 -3.561 11.898 1.00 81.81 112 VAL A CA 1
ATOM 886 C C . VAL A 1 112 ? -18.401 -3.915 11.442 1.00 81.81 112 VAL A C 1
ATOM 888 O O . VAL A 1 112 ? -17.700 -3.054 10.918 1.00 81.81 112 VAL A O 1
ATOM 891 N N . TYR A 1 113 ? -18.032 -5.197 11.538 1.00 85.38 113 TYR A N 1
ATOM 892 C CA . TYR A 1 113 ? -16.746 -5.684 11.047 1.00 85.38 113 TYR A CA 1
ATOM 893 C C . TYR A 1 113 ? -16.548 -5.380 9.559 1.00 85.38 113 TYR A C 1
ATOM 895 O O . TYR A 1 113 ? -15.556 -4.754 9.200 1.00 85.38 113 TYR A O 1
ATOM 903 N N . LEU A 1 114 ? -17.512 -5.735 8.699 1.00 85.25 114 LEU A N 1
ATOM 904 C CA . LEU A 1 114 ? -17.409 -5.484 7.258 1.00 85.25 114 LEU A CA 1
ATOM 905 C C . LEU A 1 114 ? -17.300 -3.986 6.932 1.00 85.25 114 LEU A C 1
ATOM 907 O O . LEU A 1 114 ? -16.511 -3.599 6.075 1.00 85.25 114 LEU A O 1
ATOM 911 N N . ALA A 1 115 ? -18.070 -3.132 7.612 1.00 84.62 115 ALA A N 1
ATOM 912 C CA . ALA A 1 115 ? -18.024 -1.688 7.392 1.00 84.62 115 ALA A CA 1
ATOM 913 C C . ALA A 1 115 ? -16.651 -1.100 7.756 1.00 84.62 115 ALA A C 1
ATOM 915 O O . ALA A 1 115 ? -16.093 -0.320 6.984 1.00 84.62 115 ALA A O 1
ATOM 916 N N . ARG A 1 116 ? -16.082 -1.508 8.898 1.00 85.62 116 ARG A N 1
ATOM 917 C CA . ARG A 1 116 ? -14.744 -1.080 9.329 1.00 85.62 116 ARG A CA 1
ATOM 918 C C . ARG A 1 116 ? -13.642 -1.655 8.447 1.00 85.62 116 ARG A C 1
ATOM 920 O O . ARG A 1 116 ? -12.724 -0.928 8.089 1.00 85.62 116 ARG A O 1
ATOM 927 N N . PHE A 1 117 ? -13.775 -2.909 8.023 1.00 87.69 117 PHE A N 1
ATOM 928 C CA . PHE A 1 117 ? -12.864 -3.542 7.075 1.00 87.69 117 PHE A CA 1
ATOM 929 C C . PHE A 1 117 ? -12.827 -2.789 5.740 1.00 87.69 117 PHE A C 1
ATOM 931 O O . PHE A 1 117 ? -11.752 -2.444 5.261 1.00 87.69 117 PHE A O 1
ATOM 938 N N . LEU A 1 118 ? -13.992 -2.462 5.168 1.00 88.19 118 LEU A N 1
ATOM 939 C CA . LEU A 1 118 ? -14.083 -1.678 3.933 1.00 88.19 118 LEU A CA 1
ATOM 940 C C . LEU A 1 118 ? -13.534 -0.257 4.109 1.00 88.19 118 LEU A C 1
ATOM 942 O O . LEU A 1 118 ? -12.861 0.249 3.215 1.00 88.19 118 LEU A O 1
ATOM 946 N N . GLN A 1 119 ? -13.777 0.378 5.259 1.00 86.00 119 GLN A N 1
ATOM 947 C CA . GLN A 1 119 ? -13.192 1.681 5.578 1.00 86.00 119 GLN A CA 1
ATOM 948 C C . GLN A 1 119 ? -11.660 1.603 5.603 1.00 86.00 119 GLN A C 1
ATOM 950 O O . GLN A 1 119 ? -11.008 2.406 4.941 1.00 86.00 119 GLN A O 1
ATOM 955 N N . THR A 1 120 ? -11.084 0.611 6.289 1.00 89.31 120 THR A N 1
ATOM 956 C CA . THR A 1 120 ? -9.636 0.364 6.263 1.00 89.31 120 THR A CA 1
ATOM 957 C C . THR A 1 120 ? -9.155 0.089 4.840 1.00 89.31 120 THR A C 1
ATOM 959 O O . THR A 1 120 ? -8.134 0.630 4.428 1.00 89.31 120 THR A O 1
ATOM 962 N N . ALA A 1 121 ? -9.898 -0.691 4.053 1.00 89.50 121 ALA A N 1
ATOM 963 C CA . ALA A 1 121 ? -9.501 -1.029 2.694 1.00 89.50 121 ALA A CA 1
ATOM 964 C C . ALA A 1 121 ? -9.384 0.191 1.784 1.00 89.50 121 ALA A C 1
ATOM 966 O O . ALA A 1 121 ? -8.406 0.323 1.052 1.00 89.50 121 ALA A O 1
ATOM 967 N N . VAL A 1 122 ? -10.337 1.115 1.877 1.00 88.00 122 VAL A N 1
ATOM 968 C CA . VAL A 1 122 ? -10.285 2.376 1.133 1.00 88.00 122 VAL A CA 1
ATOM 969 C C . VAL A 1 122 ? -9.163 3.272 1.663 1.00 88.00 122 VAL A C 1
ATOM 971 O O . VAL A 1 122 ? -8.403 3.818 0.869 1.00 88.00 122 VAL A O 1
ATOM 974 N N . SER A 1 123 ? -9.017 3.396 2.985 1.00 85.56 123 SER A N 1
ATOM 975 C CA . SER A 1 123 ? -8.018 4.276 3.611 1.00 85.56 123 SER A CA 1
ATOM 976 C C . SER A 1 123 ? -6.570 3.813 3.432 1.00 85.56 123 SER A C 1
ATOM 978 O O . SER A 1 123 ? -5.679 4.655 3.372 1.00 85.56 123 SER A O 1
ATOM 980 N N . THR A 1 124 ? -6.324 2.508 3.317 1.00 89.12 124 THR A N 1
ATOM 981 C CA . THR A 1 124 ? -4.974 1.940 3.173 1.00 89.12 124 THR A CA 1
ATOM 982 C C . THR A 1 124 ? -4.659 1.538 1.728 1.00 89.12 124 THR A C 1
ATOM 984 O O . THR A 1 124 ? -3.531 1.708 1.272 1.00 89.12 124 THR A O 1
ATOM 987 N N . GLY A 1 125 ? -5.636 1.023 0.978 1.00 89.00 125 GLY A N 1
ATOM 988 C CA . GLY A 1 125 ? -5.417 0.470 -0.362 1.00 89.00 125 GLY A CA 1
ATOM 989 C C . GLY A 1 125 ? -5.249 1.509 -1.472 1.00 89.00 125 GLY A C 1
ATOM 990 O O . GLY A 1 125 ? -4.642 1.200 -2.498 1.00 89.00 125 GLY A O 1
ATOM 991 N N . TRP A 1 126 ? -5.742 2.741 -1.286 1.00 86.88 126 TRP A N 1
ATOM 992 C CA . TRP A 1 126 ? -5.717 3.767 -2.340 1.00 86.88 126 TRP A CA 1
ATOM 993 C C . TRP A 1 126 ? -4.298 4.061 -2.846 1.00 86.88 126 TRP A C 1
ATOM 995 O O . TRP A 1 126 ? -4.101 4.206 -4.051 1.00 86.88 126 TRP A O 1
ATOM 1005 N N . MET A 1 127 ? -3.307 4.094 -1.950 1.00 87.06 127 MET A N 1
ATOM 1006 C CA . MET A 1 127 ? -1.929 4.436 -2.301 1.00 87.06 127 MET A CA 1
ATOM 1007 C C . MET A 1 127 ? -1.301 3.363 -3.195 1.00 87.06 127 MET A C 1
ATOM 1009 O O . MET A 1 127 ? -0.709 3.684 -4.218 1.00 87.06 127 MET A O 1
ATOM 1013 N N . VAL A 1 128 ? -1.490 2.081 -2.878 1.00 90.12 128 VAL A N 1
ATOM 1014 C CA . VAL A 1 128 ? -0.941 0.982 -3.689 1.00 90.12 128 VAL A CA 1
ATOM 1015 C C . VAL A 1 128 ? -1.564 0.956 -5.080 1.00 90.12 128 VAL A C 1
ATOM 1017 O O . VAL A 1 128 ? -0.857 0.746 -6.060 1.00 90.12 128 VAL A O 1
ATOM 1020 N N . VAL A 1 129 ? -2.865 1.231 -5.194 1.00 89.31 129 VAL A N 1
ATOM 1021 C CA . VAL A 1 129 ? -3.525 1.302 -6.504 1.00 89.31 129 VAL A CA 1
ATOM 1022 C C . VAL A 1 129 ? -3.029 2.511 -7.301 1.00 89.31 129 VAL A C 1
ATOM 1024 O O . VAL A 1 129 ? -2.688 2.356 -8.469 1.00 89.31 129 VAL A O 1
ATOM 1027 N N . MET A 1 130 ? -2.930 3.695 -6.685 1.00 89.19 130 MET A N 1
ATOM 1028 C CA . MET A 1 130 ? -2.478 4.913 -7.372 1.00 89.19 130 MET A CA 1
ATOM 1029 C C . MET A 1 130 ? -1.010 4.851 -7.807 1.00 89.19 130 MET A C 1
ATOM 1031 O O . MET A 1 130 ? -0.694 5.294 -8.904 1.00 89.19 130 MET A O 1
ATOM 1035 N N . PHE A 1 131 ? -0.119 4.312 -6.971 1.00 89.62 131 PHE A N 1
ATOM 1036 C CA . PHE A 1 131 ? 1.312 4.228 -7.275 1.00 89.62 131 PHE A CA 1
ATOM 1037 C C . PHE A 1 131 ? 1.669 2.980 -8.086 1.00 89.62 131 PHE A C 1
ATOM 1039 O O . PHE A 1 131 ? 2.487 3.054 -8.998 1.00 89.62 131 PHE A O 1
ATOM 1046 N N . GLY A 1 132 ? 1.062 1.833 -7.780 1.00 90.94 132 GLY A N 1
ATOM 1047 C CA . GLY A 1 132 ? 1.351 0.578 -8.467 1.00 90.94 132 GLY A CA 1
ATOM 1048 C C . GLY A 1 132 ? 0.872 0.586 -9.913 1.00 90.94 132 GLY A C 1
ATOM 1049 O O . GLY A 1 132 ? 1.593 0.136 -10.798 1.00 90.94 132 GLY A O 1
ATOM 1050 N N . MET A 1 133 ? -0.317 1.131 -10.182 1.00 91.88 133 MET A N 1
ATOM 1051 C CA . MET A 1 133 ? -0.927 1.060 -11.511 1.00 91.88 133 MET A CA 1
ATOM 1052 C C . MET A 1 133 ? -0.057 1.704 -12.616 1.00 91.88 133 MET A C 1
ATOM 1054 O O . MET A 1 133 ? 0.230 1.002 -13.586 1.00 91.88 133 MET A O 1
ATOM 1058 N N . PRO A 1 134 ? 0.478 2.936 -12.476 1.00 92.75 134 PRO A N 1
ATOM 1059 C CA . PRO A 1 134 ? 1.405 3.509 -13.458 1.00 92.75 134 PRO A CA 1
ATOM 1060 C C . PRO A 1 134 ? 2.679 2.680 -13.658 1.00 92.75 134 PRO A C 1
ATOM 1062 O O . PRO A 1 134 ? 3.126 2.508 -14.790 1.00 92.75 134 PRO A O 1
ATOM 1065 N N . VAL A 1 135 ? 3.243 2.125 -12.581 1.00 93.06 135 VAL A N 1
ATOM 1066 C CA . VAL A 1 135 ? 4.470 1.313 -12.636 1.00 93.06 135 VAL A CA 1
ATOM 1067 C C . VAL A 1 135 ? 4.235 0.025 -13.430 1.00 93.06 135 VAL A C 1
ATOM 1069 O O . VAL A 1 135 ? 5.034 -0.325 -14.298 1.00 93.06 135 VAL A O 1
ATOM 1072 N N . PHE A 1 136 ? 3.116 -0.664 -13.196 1.00 93.00 136 PHE A N 1
ATOM 1073 C CA . PHE A 1 136 ? 2.795 -1.880 -13.944 1.00 93.00 136 PHE A CA 1
ATOM 1074 C C . PHE A 1 136 ? 2.368 -1.604 -15.387 1.00 93.00 136 PHE A C 1
ATOM 1076 O O . PHE A 1 136 ? 2.700 -2.396 -16.267 1.00 93.00 136 PHE A O 1
ATOM 1083 N N . ILE A 1 137 ? 1.683 -0.487 -15.658 1.00 93.75 137 ILE A N 1
ATOM 1084 C CA . ILE A 1 137 ? 1.392 -0.064 -17.037 1.00 93.75 137 ILE A CA 1
ATOM 1085 C C . ILE A 1 137 ? 2.693 0.193 -17.795 1.00 93.75 137 ILE A C 1
ATOM 1087 O O . ILE A 1 137 ? 2.828 -0.268 -18.928 1.00 93.75 137 ILE A O 1
ATOM 1091 N N . ALA A 1 138 ? 3.654 0.878 -17.170 1.00 92.88 138 ALA A N 1
ATOM 1092 C CA . ALA A 1 138 ? 4.967 1.114 -17.757 1.00 92.88 138 ALA A CA 1
ATOM 1093 C C . ALA A 1 138 ? 5.693 -0.200 -18.071 1.00 92.88 138 ALA A C 1
ATOM 1095 O O . ALA A 1 138 ? 6.213 -0.360 -19.172 1.00 92.88 138 ALA A O 1
ATOM 1096 N N . CYS A 1 139 ? 5.669 -1.157 -17.141 1.00 89.75 139 CYS A N 1
ATOM 1097 C CA . CYS A 1 139 ? 6.215 -2.495 -17.360 1.00 89.75 139 CYS A CA 1
ATOM 1098 C C . CYS A 1 139 ? 5.541 -3.186 -18.562 1.00 89.75 139 CYS A C 1
ATOM 1100 O O . CYS A 1 139 ? 6.220 -3.607 -19.494 1.00 89.75 139 CYS A O 1
ATOM 1102 N N . GLY A 1 140 ? 4.205 -3.212 -18.614 1.00 90.62 140 GLY A N 1
ATOM 1103 C CA . GLY A 1 140 ? 3.472 -3.797 -19.741 1.00 90.62 140 GLY A CA 1
ATOM 1104 C C . GLY A 1 140 ? 3.788 -3.130 -21.085 1.00 90.62 140 GLY A C 1
ATOM 1105 O O . GLY A 1 140 ? 3.916 -3.816 -22.093 1.00 90.62 140 GLY A O 1
ATOM 1106 N N . TYR A 1 141 ? 3.972 -1.808 -21.100 1.00 91.88 141 TYR A N 1
ATOM 1107 C CA . TYR A 1 141 ? 4.331 -1.065 -22.308 1.00 91.88 141 TYR A CA 1
ATOM 1108 C C . TYR A 1 141 ? 5.746 -1.396 -22.811 1.00 91.88 141 TYR A C 1
ATOM 1110 O O . TYR A 1 141 ? 5.935 -1.625 -24.002 1.00 91.88 141 TYR A O 1
ATOM 1118 N N . VAL A 1 142 ? 6.739 -1.460 -21.916 1.00 89.75 142 VAL A N 1
ATOM 1119 C CA . VAL A 1 142 ? 8.140 -1.733 -22.291 1.00 89.75 142 VAL A CA 1
ATOM 1120 C C . VAL A 1 142 ? 8.328 -3.167 -22.786 1.00 89.75 142 VAL A C 1
ATOM 1122 O O . VAL A 1 142 ? 9.029 -3.383 -23.770 1.00 89.75 142 VAL A O 1
ATOM 1125 N N . PHE A 1 143 ? 7.659 -4.134 -22.158 1.00 86.94 143 PHE A N 1
ATOM 1126 C CA . PHE A 1 143 ? 7.752 -5.553 -22.520 1.00 86.94 143 PHE A CA 1
ATOM 1127 C C . PHE A 1 143 ? 6.732 -5.995 -23.583 1.00 86.94 143 PHE A C 1
ATOM 1129 O O . PHE A 1 143 ? 6.586 -7.193 -23.813 1.00 86.94 143 PHE A O 1
ATOM 1136 N N . GLN A 1 144 ? 6.034 -5.053 -24.236 1.00 89.50 144 GLN A N 1
ATOM 1137 C CA . GLN A 1 144 ? 5.040 -5.331 -25.286 1.00 89.50 144 GLN A CA 1
ATOM 1138 C C . GLN A 1 144 ? 3.972 -6.347 -24.841 1.00 89.50 144 GLN A C 1
ATOM 1140 O O . GLN A 1 144 ? 3.648 -7.309 -25.539 1.00 89.50 144 GLN A O 1
ATOM 1145 N N . ALA A 1 145 ? 3.430 -6.146 -23.638 1.00 90.31 145 ALA A N 1
ATOM 1146 C CA . ALA A 1 145 ? 2.420 -7.022 -23.072 1.00 90.31 145 ALA A CA 1
ATOM 1147 C C . ALA A 1 145 ? 1.105 -6.962 -23.877 1.00 90.31 145 ALA A C 1
ATOM 1149 O O . ALA A 1 145 ? 0.703 -5.902 -24.366 1.00 90.31 145 ALA A O 1
ATOM 1150 N N . PRO A 1 146 ? 0.384 -8.088 -23.986 1.00 93.38 146 PRO A N 1
ATOM 1151 C CA . PRO A 1 146 ? -0.892 -8.134 -24.685 1.00 93.38 146 PRO A CA 1
ATOM 1152 C C . PRO A 1 146 ? -1.961 -7.322 -23.946 1.00 93.38 146 PRO A C 1
ATOM 1154 O O . PRO A 1 146 ? -1.922 -7.179 -22.726 1.00 93.38 146 PRO A O 1
ATOM 1157 N N . TRP A 1 147 ? -2.981 -6.846 -24.665 1.00 91.00 147 TRP A N 1
ATOM 1158 C CA . TRP A 1 147 ? -3.998 -5.942 -24.106 1.00 91.00 147 TRP A CA 1
ATOM 1159 C C . TRP A 1 147 ? -4.728 -6.498 -22.864 1.00 91.00 147 TRP A C 1
ATOM 1161 O O . TRP A 1 147 ? -5.135 -5.728 -21.994 1.00 91.00 147 TRP A O 1
ATOM 1171 N N . PHE A 1 148 ? -4.867 -7.827 -22.746 1.00 93.69 148 PHE A N 1
ATOM 1172 C CA . PHE A 1 148 ? -5.506 -8.482 -21.598 1.00 93.69 148 PHE A CA 1
ATOM 1173 C C . PHE A 1 148 ? -4.710 -8.333 -20.291 1.00 93.69 148 PHE A C 1
ATOM 1175 O O . PHE A 1 148 ? -5.263 -8.521 -19.209 1.00 93.69 148 PHE A O 1
ATOM 1182 N N . PHE A 1 149 ? -3.429 -7.965 -20.368 1.00 93.06 149 PHE A N 1
ATOM 1183 C CA . PHE A 1 149 ? -2.574 -7.726 -19.209 1.00 93.06 149 PHE A CA 1
ATOM 1184 C C . PHE A 1 149 ? -3.100 -6.585 -18.324 1.00 93.06 149 PHE A C 1
ATOM 1186 O O . PHE A 1 149 ? -3.098 -6.708 -17.103 1.00 93.06 149 PHE A O 1
ATOM 1193 N N . TYR A 1 150 ? -3.606 -5.499 -18.917 1.00 91.81 150 TYR A N 1
ATOM 1194 C CA . TYR A 1 150 ? -4.057 -4.304 -18.189 1.00 91.81 150 TYR A CA 1
ATOM 1195 C C . TYR A 1 150 ? -5.283 -4.526 -17.277 1.00 91.81 150 TYR A C 1
ATOM 1197 O O . TYR A 1 150 ? -5.241 -4.124 -16.111 1.00 91.81 150 TYR A O 1
ATOM 1205 N N . PRO A 1 151 ? -6.377 -5.173 -17.724 1.00 94.06 151 PRO A N 1
ATOM 1206 C CA . PRO A 1 151 ? -7.462 -5.528 -16.812 1.00 94.06 151 PRO A CA 1
ATOM 1207 C C . PRO A 1 151 ? -7.036 -6.611 -15.811 1.00 94.06 151 PRO A C 1
ATOM 1209 O O . PRO A 1 151 ? -7.472 -6.584 -14.660 1.00 94.06 151 PRO A O 1
ATOM 1212 N N . TRP A 1 152 ? -6.154 -7.533 -16.211 1.00 94.75 152 TRP A N 1
ATOM 1213 C CA . TRP A 1 152 ? -5.668 -8.586 -15.322 1.00 94.75 152 TRP A CA 1
ATOM 1214 C C . TRP A 1 152 ? -4.853 -8.028 -14.153 1.00 94.75 152 TRP A C 1
ATOM 1216 O O . TRP A 1 152 ? -5.120 -8.367 -13.002 1.00 94.75 152 TRP A O 1
ATOM 1226 N N . ILE A 1 153 ? -3.915 -7.111 -14.413 1.00 93.69 153 ILE A N 1
ATOM 1227 C CA . ILE A 1 153 ? -3.111 -6.497 -13.351 1.00 93.69 153 ILE A CA 1
ATOM 1228 C C . ILE A 1 153 ? -3.972 -5.681 -12.386 1.00 93.69 153 ILE A C 1
ATOM 1230 O O . ILE A 1 153 ? -3.714 -5.688 -11.185 1.00 93.69 153 ILE A O 1
ATOM 1234 N N . PHE A 1 154 ? -5.038 -5.035 -12.869 1.00 92.38 154 PHE A N 1
ATOM 1235 C CA . PHE A 1 154 ? -5.983 -4.344 -11.995 1.00 92.38 154 PHE A CA 1
ATOM 1236 C C . PHE A 1 154 ? -6.662 -5.316 -11.019 1.00 92.38 154 PHE A C 1
ATOM 1238 O O . PHE A 1 154 ? -6.712 -5.047 -9.819 1.00 92.38 154 PHE A O 1
ATOM 1245 N N . LEU A 1 155 ? -7.120 -6.477 -11.499 1.00 93.62 155 LEU A N 1
ATOM 1246 C CA . LEU A 1 155 ? -7.698 -7.518 -10.641 1.00 93.62 155 LEU A CA 1
ATOM 1247 C C . LEU A 1 155 ? -6.678 -8.073 -9.640 1.00 93.62 155 LEU A C 1
ATOM 1249 O O . LEU A 1 155 ? -7.000 -8.226 -8.460 1.00 93.62 155 LEU A O 1
ATOM 1253 N N . VAL A 1 156 ? -5.443 -8.318 -10.088 1.00 93.50 156 VAL A N 1
ATOM 1254 C CA . VAL A 1 156 ? -4.344 -8.763 -9.221 1.00 93.50 156 VAL A CA 1
ATOM 1255 C C . VAL A 1 156 ? -4.067 -7.732 -8.132 1.00 93.50 156 VAL A C 1
ATOM 1257 O O . VAL A 1 156 ? -3.940 -8.116 -6.977 1.00 93.50 156 VAL A O 1
ATOM 1260 N N . LEU A 1 157 ? -4.041 -6.436 -8.451 1.00 93.12 157 LEU A N 1
ATOM 1261 C CA . LEU A 1 157 ? -3.844 -5.375 -7.462 1.00 93.12 157 LEU A CA 1
ATOM 1262 C C . LEU A 1 157 ? -4.983 -5.307 -6.445 1.00 93.12 157 LEU A C 1
ATOM 1264 O O . LEU A 1 157 ? -4.724 -5.124 -5.260 1.00 93.12 157 LEU A O 1
ATOM 1268 N N . VAL A 1 158 ? -6.233 -5.490 -6.871 1.00 92.44 158 VAL A N 1
ATOM 1269 C CA . VAL A 1 158 ? -7.378 -5.524 -5.949 1.00 92.44 158 VAL A CA 1
ATOM 1270 C C . VAL A 1 158 ? -7.277 -6.721 -4.998 1.00 92.44 158 VAL A C 1
ATOM 1272 O O . VAL A 1 158 ? -7.406 -6.552 -3.785 1.00 92.44 158 VAL A O 1
ATOM 1275 N N . ALA A 1 159 ? -6.991 -7.918 -5.516 1.00 94.19 159 ALA A N 1
ATOM 1276 C CA . ALA A 1 159 ? -6.787 -9.110 -4.690 1.00 94.19 159 ALA A CA 1
ATOM 1277 C C . ALA A 1 159 ? -5.569 -8.958 -3.758 1.00 94.19 159 ALA A C 1
ATOM 1279 O O . ALA A 1 159 ? -5.621 -9.298 -2.569 1.00 94.19 159 ALA A O 1
ATOM 1280 N N . PHE A 1 160 ? -4.492 -8.376 -4.285 1.00 94.50 160 PHE A N 1
ATOM 1281 C CA . PHE A 1 160 ? -3.283 -8.058 -3.545 1.00 94.50 160 PHE A CA 1
ATOM 1282 C C . PHE A 1 160 ? -3.551 -7.065 -2.426 1.00 94.50 160 PHE A C 1
ATOM 1284 O O . PHE A 1 160 ? -2.971 -7.224 -1.370 1.00 94.50 160 PHE A O 1
ATOM 1291 N N . VAL A 1 161 ? -4.429 -6.079 -2.611 1.00 94.31 161 VAL A N 1
ATOM 1292 C CA . VAL A 1 161 ? -4.801 -5.113 -1.570 1.00 94.31 161 VAL A CA 1
ATOM 1293 C C . VAL A 1 161 ? -5.602 -5.796 -0.458 1.00 94.31 161 VAL A C 1
ATOM 1295 O O . VAL A 1 161 ? -5.327 -5.595 0.722 1.00 94.31 161 VAL A O 1
ATOM 1298 N N . ILE A 1 162 ? -6.561 -6.657 -0.802 1.00 94.50 162 ILE A N 1
ATOM 1299 C CA . ILE A 1 162 ? -7.423 -7.329 0.186 1.00 94.50 162 ILE A CA 1
ATOM 1300 C C . ILE A 1 162 ? -6.612 -8.217 1.145 1.00 94.50 162 ILE A C 1
ATOM 1302 O O . ILE A 1 162 ? -6.891 -8.241 2.344 1.00 94.50 162 ILE A O 1
ATOM 1306 N N . THR A 1 163 ? -5.593 -8.910 0.638 1.00 95.00 163 THR A N 1
ATOM 1307 C CA . THR A 1 163 ? -4.780 -9.876 1.399 1.00 95.00 163 THR A CA 1
ATOM 1308 C C . THR A 1 163 ? -4.082 -9.282 2.647 1.00 95.00 163 THR A C 1
ATOM 1310 O O . THR A 1 163 ? -4.335 -9.766 3.753 1.00 95.00 163 THR A O 1
ATOM 1313 N N . PRO A 1 164 ? -3.247 -8.228 2.548 1.00 94.12 164 PRO A N 1
ATOM 1314 C CA . PRO A 1 164 ? -2.604 -7.592 3.687 1.00 94.12 164 PRO A CA 1
ATOM 1315 C C . PRO A 1 164 ? -3.599 -6.859 4.586 1.00 94.12 164 PRO A C 1
ATOM 1317 O O . PRO A 1 164 ? -3.359 -6.810 5.784 1.00 94.12 164 PRO A O 1
ATOM 1320 N N . ILE A 1 165 ? -4.726 -6.342 4.070 1.00 94.19 165 ILE A N 1
ATOM 1321 C CA . ILE A 1 165 ? -5.766 -5.732 4.922 1.00 94.19 165 ILE A CA 1
ATOM 1322 C C . ILE A 1 165 ? -6.420 -6.795 5.803 1.00 94.19 165 ILE A C 1
ATOM 1324 O O . ILE A 1 165 ? -6.601 -6.576 7.001 1.00 94.19 165 ILE A O 1
ATOM 1328 N N . ALA A 1 166 ? -6.761 -7.953 5.231 1.00 94.62 166 ALA A N 1
ATOM 1329 C CA . ALA A 1 166 ? -7.280 -9.090 5.986 1.00 94.62 166 ALA A CA 1
ATOM 1330 C C . ALA A 1 166 ? -6.285 -9.508 7.068 1.00 94.62 166 ALA A C 1
ATOM 1332 O O . ALA A 1 166 ? -6.648 -9.550 8.245 1.00 94.62 166 ALA A O 1
ATOM 1333 N N . LEU A 1 167 ? -5.021 -9.700 6.691 1.00 94.88 167 LEU A N 1
ATOM 1334 C CA . LEU A 1 167 ? -3.960 -10.077 7.617 1.00 94.88 167 LEU A CA 1
ATOM 1335 C C . LEU A 1 167 ? -3.743 -9.026 8.715 1.00 94.88 167 LEU A C 1
ATOM 1337 O O . LEU A 1 167 ? -3.722 -9.371 9.892 1.00 94.88 167 LEU A O 1
ATOM 1341 N N . GLY A 1 168 ? -3.662 -7.742 8.369 1.00 92.19 168 GLY A N 1
ATOM 1342 C CA . GLY A 1 168 ? -3.495 -6.666 9.339 1.00 92.19 168 GLY A CA 1
ATOM 1343 C C . GLY A 1 168 ? -4.689 -6.525 10.279 1.00 92.19 168 GLY A C 1
ATOM 1344 O O . GLY A 1 168 ? -4.505 -6.360 11.482 1.00 92.19 168 GLY A O 1
ATOM 1345 N N . SER A 1 169 ? -5.917 -6.684 9.778 1.00 91.56 169 SER A N 1
ATOM 1346 C CA . SER A 1 169 ? -7.114 -6.682 10.628 1.00 91.56 169 SER A CA 1
ATOM 1347 C C . SER A 1 169 ? -7.119 -7.858 11.617 1.00 91.56 169 SER A C 1
ATOM 1349 O O . SER A 1 169 ? -7.399 -7.667 12.802 1.00 91.56 169 SER A O 1
ATOM 1351 N N . LEU A 1 170 ? -6.711 -9.055 11.184 1.00 92.38 170 LEU A N 1
ATOM 1352 C CA . LEU A 1 170 ? -6.567 -10.219 12.062 1.00 92.38 170 LEU A CA 1
ATOM 1353 C C . LEU A 1 170 ? -5.491 -9.989 13.126 1.00 92.38 170 LEU A C 1
ATOM 1355 O O . LEU A 1 170 ? -5.730 -10.242 14.309 1.00 92.38 170 LEU A O 1
ATOM 1359 N N . LEU A 1 171 ? -4.339 -9.445 12.727 1.00 90.25 171 LEU A N 1
ATOM 1360 C CA . LEU A 1 171 ? -3.271 -9.080 13.654 1.00 90.25 171 LEU A CA 1
ATOM 1361 C C . LEU A 1 171 ? -3.751 -8.060 14.689 1.00 90.25 171 LEU A C 1
ATOM 1363 O O . LEU A 1 171 ? -3.460 -8.233 15.868 1.00 90.25 171 LEU A O 1
ATOM 1367 N N . THR A 1 172 ? -4.542 -7.050 14.305 1.00 89.06 172 THR A N 1
ATOM 1368 C CA . THR A 1 172 ? -5.089 -6.094 15.287 1.00 89.06 172 THR A CA 1
ATOM 1369 C C . THR A 1 172 ? -6.009 -6.739 16.303 1.00 89.06 172 THR A C 1
ATOM 1371 O O . THR A 1 172 ? -5.907 -6.436 17.489 1.00 89.06 172 THR A O 1
ATOM 1374 N N . MET A 1 173 ? -6.883 -7.651 15.872 1.00 88.06 173 MET A N 1
ATOM 1375 C CA . MET A 1 173 ? -7.772 -8.362 16.789 1.00 88.06 173 MET A CA 1
ATOM 1376 C C . MET A 1 173 ? -6.981 -9.203 17.789 1.00 88.06 173 MET A C 1
ATOM 1378 O O . MET A 1 173 ? -7.289 -9.200 18.981 1.00 88.06 173 MET A O 1
ATOM 1382 N N . PHE A 1 174 ? -5.938 -9.889 17.319 1.00 88.25 174 PHE A N 1
ATOM 1383 C CA . PHE A 1 174 ? -5.050 -10.658 18.184 1.00 88.25 174 PHE A CA 1
ATOM 1384 C C . PHE A 1 174 ? -4.296 -9.756 19.171 1.00 88.25 174 PHE A C 1
ATOM 1386 O O . PHE A 1 174 ? -4.221 -10.053 20.362 1.00 88.25 174 PHE A O 1
ATOM 1393 N N . LEU A 1 175 ? -3.803 -8.614 18.692 1.00 84.44 175 LEU A N 1
ATOM 1394 C CA . LEU A 1 175 ? -3.024 -7.661 19.474 1.00 84.44 175 LEU A CA 1
ATOM 1395 C C . LEU A 1 175 ? -3.845 -7.021 20.598 1.00 84.44 175 LEU A C 1
ATOM 1397 O O . LEU A 1 175 ? -3.383 -6.965 21.733 1.00 84.44 175 LEU A O 1
ATOM 1401 N N . VAL A 1 176 ? -5.084 -6.610 20.317 1.00 82.81 176 VAL A N 1
ATOM 1402 C CA . VAL A 1 176 ? -5.988 -6.046 21.335 1.00 82.81 176 VAL A CA 1
ATOM 1403 C C . VAL A 1 176 ? -6.457 -7.108 22.333 1.00 82.81 176 VAL A C 1
ATOM 1405 O O . VAL A 1 176 ? -6.701 -6.800 23.496 1.00 82.81 176 VAL A O 1
ATOM 1408 N N . ARG A 1 177 ? -6.546 -8.380 21.920 1.00 83.12 177 ARG A N 1
ATOM 1409 C CA . ARG A 1 177 ? -6.813 -9.481 22.855 1.00 83.12 177 ARG A CA 1
ATOM 1410 C C . ARG A 1 177 ? -5.633 -9.733 23.800 1.00 83.12 177 ARG A C 1
ATOM 1412 O O . ARG A 1 177 ? -5.859 -10.082 24.954 1.00 83.12 177 ARG A O 1
ATOM 1419 N N . ALA A 1 178 ? -4.401 -9.579 23.317 1.00 82.62 178 ALA A N 1
ATOM 1420 C CA . ALA A 1 178 ? -3.191 -9.785 24.111 1.00 82.62 178 ALA A CA 1
ATOM 1421 C C . ALA A 1 178 ? -2.856 -8.593 25.027 1.00 82.62 178 ALA A C 1
ATOM 1423 O O . ALA A 1 178 ? -2.344 -8.796 26.127 1.00 82.62 178 ALA A O 1
ATOM 1424 N N . PHE A 1 179 ? -3.152 -7.359 24.602 1.00 77.50 179 PHE A N 1
ATOM 1425 C CA . PHE A 1 179 ? -2.774 -6.141 25.320 1.00 77.50 179 PHE A CA 1
ATOM 1426 C C . PHE A 1 179 ? -3.979 -5.227 25.612 1.00 77.50 179 PHE A C 1
ATOM 1428 O O . PHE A 1 179 ? -4.736 -4.899 24.699 1.00 77.50 179 PHE A O 1
ATOM 1435 N N . PRO A 1 180 ? -4.141 -4.724 26.854 1.00 67.88 180 PRO A N 1
ATOM 1436 C CA . PRO A 1 180 ? -5.222 -3.802 27.199 1.00 67.88 180 PRO A CA 1
ATOM 1437 C C . PRO A 1 180 ? -5.169 -2.492 26.395 1.00 67.88 180 PRO A C 1
ATOM 1439 O O . PRO A 1 180 ? -4.123 -1.845 26.312 1.00 67.88 180 PRO A O 1
ATOM 1442 N N . ALA A 1 181 ? -6.334 -2.044 25.911 1.00 61.31 181 ALA A N 1
ATOM 1443 C CA . ALA A 1 181 ? -6.567 -0.836 25.101 1.00 61.31 181 ALA A CA 1
ATOM 1444 C C . ALA A 1 181 ? -5.896 0.462 25.612 1.00 61.31 181 ALA A C 1
ATOM 1446 O O . ALA A 1 181 ? -5.631 1.381 24.839 1.00 61.31 181 ALA A O 1
ATOM 1447 N N . ARG A 1 182 ? -5.577 0.549 26.909 1.00 64.44 182 ARG A N 1
ATOM 1448 C CA . ARG A 1 182 ? -4.902 1.712 27.508 1.00 64.44 182 ARG A CA 1
ATOM 1449 C C . ARG A 1 182 ? -3.465 1.931 27.017 1.00 64.44 182 ARG A C 1
ATOM 1451 O O . ARG A 1 182 ? -2.989 3.053 27.118 1.00 64.44 182 ARG A O 1
ATOM 1458 N N . LYS A 1 183 ? -2.791 0.904 26.483 1.00 70.19 183 LYS A N 1
ATOM 1459 C CA . LYS A 1 183 ? -1.401 0.989 25.982 1.00 70.19 183 LYS A CA 1
ATOM 1460 C C . LYS A 1 183 ? -1.300 1.115 24.457 1.00 70.19 183 LYS A C 1
ATOM 1462 O O . LYS A 1 183 ? -0.251 0.846 23.883 1.00 70.19 183 LYS A O 1
ATOM 1467 N N . MET A 1 184 ? -2.381 1.495 23.771 1.00 69.62 184 MET A N 1
ATOM 1468 C CA . MET A 1 184 ? -2.405 1.491 22.302 1.00 69.62 184 MET A CA 1
ATOM 1469 C C . MET A 1 184 ? -1.357 2.411 21.656 1.00 69.62 184 MET A C 1
ATOM 1471 O O . MET A 1 184 ? -0.854 2.073 20.590 1.00 69.62 184 MET A O 1
ATOM 1475 N N . GLN A 1 185 ? -0.957 3.508 22.307 1.00 70.69 185 GLN A N 1
ATOM 1476 C CA . GLN A 1 185 ? 0.128 4.369 21.812 1.00 70.69 185 GLN A CA 1
ATOM 1477 C C . GLN A 1 185 ? 1.496 3.666 21.848 1.00 70.69 185 GLN A C 1
ATOM 1479 O O . GLN A 1 185 ? 2.215 3.694 20.852 1.00 70.69 185 GLN A O 1
ATOM 1484 N N . ASP A 1 186 ? 1.815 2.953 22.933 1.00 78.62 186 ASP A N 1
ATOM 1485 C CA . ASP A 1 186 ? 3.061 2.178 23.049 1.00 78.62 186 ASP A CA 1
ATOM 1486 C C . ASP A 1 186 ? 3.109 1.040 22.017 1.00 78.62 186 ASP A C 1
ATOM 1488 O O . ASP A 1 186 ? 4.145 0.761 21.413 1.00 78.62 186 ASP A O 1
ATOM 1492 N N . ILE A 1 187 ? 1.960 0.406 21.764 1.00 76.56 187 ILE A N 1
ATOM 1493 C CA . ILE A 1 187 ? 1.821 -0.668 20.775 1.00 76.56 187 ILE A CA 1
ATOM 1494 C C . ILE A 1 187 ? 2.126 -0.165 19.359 1.00 76.56 187 ILE A C 1
ATOM 1496 O O . ILE A 1 187 ? 2.776 -0.876 18.594 1.00 76.56 187 ILE A O 1
ATOM 1500 N N . LEU A 1 188 ? 1.697 1.051 19.006 1.00 74.38 188 LEU A N 1
ATOM 1501 C CA . LEU A 1 188 ? 1.998 1.643 17.698 1.00 74.38 188 LEU A CA 1
ATOM 1502 C C . LEU A 1 188 ? 3.505 1.840 17.497 1.00 74.38 188 LEU A C 1
ATOM 1504 O O . LEU A 1 188 ? 4.012 1.564 16.410 1.00 74.38 188 LEU A O 1
ATOM 1508 N N . VAL A 1 189 ? 4.224 2.262 18.542 1.00 80.44 189 VAL A N 1
ATOM 1509 C CA . VAL A 1 189 ? 5.684 2.427 18.494 1.00 80.44 189 VAL A CA 1
ATOM 1510 C C . VAL A 1 189 ? 6.375 1.077 18.316 1.00 80.44 189 VAL A C 1
ATOM 1512 O O . VAL A 1 189 ? 7.213 0.933 17.428 1.00 80.44 189 VAL A O 1
ATOM 1515 N N . ILE A 1 190 ? 5.989 0.063 19.097 1.00 81.44 190 ILE A N 1
ATOM 1516 C CA . ILE A 1 190 ? 6.546 -1.294 18.971 1.00 81.44 190 ILE A CA 1
ATOM 1517 C C . ILE A 1 190 ? 6.296 -1.844 17.568 1.00 81.44 190 ILE A C 1
ATOM 1519 O O . ILE A 1 190 ? 7.209 -2.369 16.937 1.00 81.44 190 ILE A O 1
ATOM 1523 N N . LEU A 1 191 ? 5.076 -1.692 17.053 1.00 80.19 191 LEU A N 1
ATOM 1524 C CA . LEU A 1 191 ? 4.731 -2.154 15.717 1.00 80.19 191 LEU A CA 1
ATOM 1525 C C . LEU A 1 191 ? 5.584 -1.452 14.648 1.00 80.19 191 LEU A C 1
ATOM 1527 O O . LEU A 1 191 ? 6.004 -2.099 13.691 1.00 80.19 191 LEU A O 1
ATOM 1531 N N . ALA A 1 192 ? 5.850 -0.150 14.799 1.00 79.94 192 ALA A N 1
ATOM 1532 C CA . ALA A 1 192 ? 6.691 0.599 13.866 1.00 79.94 192 ALA A CA 1
ATOM 1533 C C . ALA A 1 192 ? 8.131 0.069 13.865 1.00 79.94 192 ALA A C 1
ATOM 1535 O O . ALA A 1 192 ? 8.708 -0.146 12.800 1.00 79.94 192 ALA A O 1
ATOM 1536 N N . VAL A 1 193 ? 8.681 -0.227 15.047 1.00 86.44 193 VAL A N 1
ATOM 1537 C CA . VAL A 1 193 ? 9.996 -0.871 15.180 1.00 86.44 193 VAL A CA 1
ATOM 1538 C C . VAL A 1 193 ? 9.990 -2.256 14.528 1.00 86.44 193 VAL A C 1
ATOM 1540 O O . VAL A 1 193 ? 10.893 -2.570 13.756 1.00 86.44 193 VAL A O 1
ATOM 1543 N N . VAL A 1 194 ? 8.954 -3.066 14.769 1.00 84.50 194 VAL A N 1
ATOM 1544 C CA . VAL A 1 194 ? 8.804 -4.391 14.146 1.00 84.50 194 VAL A CA 1
ATOM 1545 C C . VAL A 1 194 ? 8.754 -4.282 12.624 1.00 84.50 194 VAL A C 1
ATOM 1547 O O . VAL A 1 194 ? 9.418 -5.067 11.955 1.00 84.50 194 VAL A O 1
ATOM 1550 N N . LEU A 1 195 ? 8.038 -3.304 12.059 1.00 82.19 195 LEU A N 1
ATOM 1551 C CA . LEU A 1 195 ? 8.035 -3.080 10.612 1.00 82.19 195 LEU A CA 1
ATOM 1552 C C . LEU A 1 195 ? 9.449 -2.798 10.094 1.00 82.19 195 LEU A C 1
ATOM 1554 O O . LEU A 1 195 ? 9.856 -3.414 9.114 1.00 82.19 195 LEU A O 1
ATOM 1558 N N . VAL A 1 196 ? 10.199 -1.896 10.733 1.00 85.38 196 VAL A N 1
ATOM 1559 C CA . VAL A 1 196 ? 11.573 -1.570 10.311 1.00 85.38 196 VAL A CA 1
ATOM 1560 C C . VAL A 1 196 ? 12.462 -2.813 10.353 1.00 85.38 196 VAL A C 1
ATOM 1562 O O . VAL A 1 196 ? 13.207 -3.064 9.409 1.00 85.38 196 VAL A O 1
ATOM 1565 N N . VAL A 1 197 ? 12.341 -3.628 11.402 1.00 87.69 197 VAL A N 1
ATOM 1566 C CA . VAL A 1 197 ? 13.081 -4.888 11.541 1.00 87.69 197 VAL A CA 1
ATOM 1567 C C . VAL A 1 197 ? 12.686 -5.891 10.453 1.00 87.69 197 VAL A C 1
ATOM 1569 O O . VAL A 1 197 ? 13.561 -6.464 9.810 1.00 87.69 197 VAL A O 1
ATOM 1572 N N . VAL A 1 198 ? 11.389 -6.084 10.196 1.00 82.31 198 VAL A N 1
ATOM 1573 C CA . VAL A 1 198 ? 10.896 -6.982 9.139 1.00 82.31 198 VAL A CA 1
ATOM 1574 C C . VAL A 1 198 ? 11.373 -6.518 7.769 1.00 82.31 198 VAL A C 1
ATOM 1576 O O . VAL A 1 198 ? 11.870 -7.339 7.006 1.00 82.31 198 VAL A O 1
ATOM 1579 N N . LEU A 1 199 ? 11.281 -5.220 7.467 1.00 81.00 199 LEU A N 1
ATOM 1580 C CA . LEU A 1 199 ? 11.795 -4.653 6.221 1.00 81.00 199 LEU A CA 1
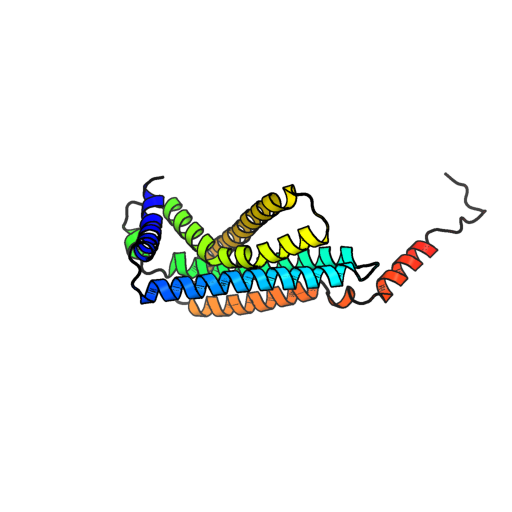ATOM 1581 C C . LEU A 1 199 ? 13.302 -4.880 6.102 1.00 81.00 199 LEU A C 1
ATOM 1583 O O . LEU A 1 199 ? 13.755 -5.358 5.068 1.00 81.00 199 LEU A O 1
ATOM 1587 N N . TYR A 1 200 ? 14.073 -4.615 7.158 1.00 85.38 200 TYR A N 1
ATOM 1588 C CA . TYR A 1 200 ? 15.509 -4.886 7.175 1.00 85.38 200 TYR A CA 1
ATOM 1589 C C . TYR A 1 200 ? 15.814 -6.358 6.871 1.00 85.38 200 TYR A C 1
ATOM 1591 O O . TYR A 1 200 ? 16.633 -6.649 6.000 1.00 85.38 200 TYR A O 1
ATOM 1599 N N . PHE A 1 201 ? 15.127 -7.292 7.538 1.00 82.81 201 PHE A N 1
ATOM 1600 C CA . PHE A 1 201 ? 15.307 -8.720 7.288 1.00 82.81 201 PHE A CA 1
ATOM 1601 C C . PHE A 1 201 ? 14.920 -9.096 5.868 1.00 82.81 201 PHE A C 1
ATOM 1603 O O . PHE A 1 201 ? 15.680 -9.791 5.214 1.00 82.81 201 PHE A O 1
ATOM 1610 N N . VAL A 1 202 ? 13.791 -8.612 5.366 1.00 77.62 202 VAL A N 1
ATOM 1611 C CA . VAL A 1 202 ? 13.368 -8.796 3.976 1.00 77.62 202 VAL A CA 1
ATOM 1612 C C . VAL A 1 202 ? 14.465 -8.347 3.010 1.00 77.62 202 VAL A C 1
ATOM 1614 O O . VAL A 1 202 ? 14.895 -9.132 2.167 1.00 77.62 202 VAL A O 1
ATOM 1617 N N . PHE A 1 203 ? 14.976 -7.124 3.169 1.00 76.31 203 PHE A N 1
ATOM 1618 C CA . PHE A 1 203 ? 16.049 -6.604 2.326 1.00 76.31 203 PHE A CA 1
ATOM 1619 C C . PHE A 1 203 ? 17.312 -7.462 2.438 1.00 76.31 203 PHE A C 1
ATOM 1621 O O . PHE A 1 203 ? 17.956 -7.747 1.431 1.00 76.31 203 PHE A O 1
ATOM 1628 N N . ARG A 1 204 ? 17.644 -7.939 3.641 1.00 79.62 204 ARG A N 1
ATOM 1629 C CA . ARG A 1 204 ? 18.823 -8.774 3.884 1.00 79.62 204 ARG A CA 1
ATOM 1630 C C . ARG A 1 204 ? 18.684 -10.196 3.333 1.00 79.62 204 ARG A C 1
ATOM 1632 O O . ARG A 1 204 ? 19.640 -10.718 2.763 1.00 79.62 204 ARG A O 1
ATOM 1639 N N . PHE A 1 205 ? 17.524 -10.828 3.492 1.00 73.81 205 PHE A N 1
ATOM 1640 C CA . PHE A 1 205 ? 17.253 -12.200 3.052 1.00 73.81 205 PHE A CA 1
ATOM 1641 C C . PHE A 1 205 ? 17.297 -12.323 1.533 1.00 73.81 205 PHE A C 1
ATOM 1643 O O . PHE A 1 205 ? 17.779 -13.330 1.023 1.00 73.81 205 PHE A O 1
ATOM 1650 N N . ILE A 1 206 ? 16.847 -11.292 0.817 1.00 64.19 206 ILE A N 1
ATOM 1651 C CA . ILE A 1 206 ? 16.817 -11.311 -0.648 1.00 64.19 206 ILE A CA 1
ATOM 1652 C C . ILE A 1 206 ? 18.210 -11.017 -1.244 1.00 64.19 206 ILE A C 1
ATOM 1654 O O . ILE A 1 206 ? 18.415 -11.216 -2.436 1.00 64.19 206 ILE A O 1
ATOM 1658 N N . ARG A 1 207 ? 19.198 -10.614 -0.425 1.00 66.88 207 ARG A N 1
ATOM 1659 C CA . ARG A 1 207 ? 20.592 -10.344 -0.835 1.00 66.88 207 ARG A CA 1
ATOM 1660 C C . ARG A 1 207 ? 20.676 -9.566 -2.162 1.00 66.88 207 ARG A C 1
ATOM 1662 O O . ARG A 1 207 ? 21.287 -10.058 -3.114 1.00 66.88 207 ARG A O 1
ATOM 1669 N N . PRO A 1 208 ? 20.120 -8.341 -2.246 1.00 57.47 208 PRO A N 1
ATOM 1670 C CA . PRO A 1 208 ? 20.227 -7.513 -3.453 1.00 57.47 208 PRO A CA 1
ATOM 1671 C C . PRO A 1 208 ? 21.692 -7.305 -3.892 1.00 57.47 208 PRO A C 1
ATOM 1673 O O . PRO A 1 208 ? 21.976 -7.125 -5.069 1.00 57.47 208 PRO A O 1
ATOM 1676 N N . GLU A 1 209 ? 22.623 -7.434 -2.945 1.00 51.88 209 GLU A N 1
ATOM 1677 C CA . GLU A 1 209 ? 24.084 -7.385 -3.079 1.00 51.88 209 GLU A CA 1
ATOM 1678 C C . GLU A 1 209 ? 24.670 -8.481 -3.997 1.00 51.88 209 GLU A C 1
ATOM 1680 O O . GLU A 1 209 ? 25.739 -8.307 -4.577 1.00 51.88 209 GLU A O 1
ATOM 1685 N N . GLN A 1 210 ? 23.988 -9.622 -4.150 1.00 53.56 210 GLN A N 1
ATOM 1686 C CA . GLN A 1 210 ? 24.434 -10.717 -5.025 1.00 53.56 210 GLN A CA 1
ATOM 1687 C C . GLN A 1 210 ? 23.888 -10.599 -6.456 1.00 53.56 210 GLN A C 1
ATOM 1689 O O . GLN A 1 210 ? 24.432 -11.227 -7.358 1.00 53.56 210 GLN A O 1
ATOM 1694 N N . LEU A 1 211 ? 22.863 -9.769 -6.684 1.00 48.34 211 LEU A N 1
ATOM 1695 C CA . LEU A 1 211 ? 22.287 -9.531 -8.015 1.00 48.34 211 LEU A CA 1
ATOM 1696 C C . LEU A 1 211 ? 23.147 -8.593 -8.881 1.00 48.34 211 LEU A C 1
ATOM 1698 O O . LEU A 1 211 ? 23.053 -8.647 -10.100 1.00 48.34 211 LEU A O 1
ATOM 1702 N N . PHE A 1 212 ? 23.999 -7.770 -8.261 1.00 50.69 212 PHE A N 1
ATOM 1703 C CA . PHE A 1 212 ? 24.901 -6.826 -8.938 1.00 50.69 212 PHE A CA 1
ATOM 1704 C C . PHE A 1 212 ? 26.326 -7.358 -9.158 1.00 50.69 212 PHE A C 1
ATOM 1706 O O . PHE A 1 212 ? 27.170 -6.623 -9.660 1.00 50.69 212 PHE A O 1
ATOM 1713 N N . ASN A 1 213 ? 26.610 -8.612 -8.790 1.00 53.56 213 ASN A N 1
ATOM 1714 C CA . ASN A 1 213 ? 27.918 -9.233 -9.002 1.00 53.56 213 ASN A CA 1
ATOM 1715 C C . ASN A 1 213 ? 27.868 -10.176 -10.221 1.00 53.56 213 ASN A C 1
ATOM 1717 O O . ASN A 1 213 ? 27.502 -11.346 -10.063 1.00 53.56 213 ASN A O 1
ATOM 1721 N N . PRO A 1 214 ? 28.223 -9.700 -11.434 1.00 54.47 214 PRO A N 1
ATOM 1722 C CA . PRO A 1 214 ? 28.261 -10.527 -12.643 1.00 54.47 214 PRO A CA 1
ATOM 1723 C C . PRO A 1 214 ? 29.208 -11.734 -12.516 1.00 54.47 214 PRO A C 1
ATOM 1725 O O . PRO A 1 214 ? 28.952 -12.770 -13.126 1.00 54.47 214 PRO A O 1
ATOM 1728 N N . ASP A 1 215 ? 30.234 -11.655 -11.664 1.00 57.06 215 ASP A N 1
ATOM 1729 C CA . ASP A 1 215 ? 31.264 -12.693 -11.507 1.00 57.06 215 ASP A CA 1
ATOM 1730 C C . ASP A 1 215 ? 30.726 -14.040 -10.996 1.00 57.06 215 ASP A C 1
ATOM 1732 O O . ASP A 1 215 ? 31.226 -15.099 -11.376 1.00 57.06 215 ASP A O 1
ATOM 1736 N N . LEU A 1 216 ? 29.662 -14.038 -10.180 1.00 55.16 216 LEU A N 1
ATOM 1737 C CA . LEU A 1 216 ? 29.073 -15.285 -9.677 1.00 55.16 216 LEU A CA 1
ATOM 1738 C C . LEU A 1 216 ? 28.328 -16.044 -10.783 1.00 55.16 216 LEU A C 1
ATOM 1740 O O . LEU A 1 216 ? 28.389 -17.270 -10.827 1.00 55.16 216 LEU A O 1
ATOM 1744 N N . PHE A 1 217 ? 27.669 -15.340 -11.708 1.00 54.00 217 PHE A N 1
ATOM 1745 C CA . PHE A 1 217 ? 26.916 -15.966 -12.799 1.00 54.00 217 PHE A CA 1
ATOM 1746 C C . PHE A 1 217 ? 27.832 -16.566 -13.876 1.00 54.00 217 PHE A C 1
ATOM 1748 O O . PHE A 1 217 ? 27.527 -17.647 -14.387 1.00 54.00 217 PHE A O 1
ATOM 1755 N N . TYR A 1 218 ? 28.974 -15.930 -14.165 1.00 55.62 218 TYR A N 1
ATOM 1756 C CA . TYR A 1 218 ? 29.994 -16.485 -15.064 1.00 55.62 218 TYR A CA 1
ATOM 1757 C C . TYR A 1 218 ? 30.618 -17.770 -14.500 1.00 55.62 218 TYR A C 1
ATOM 1759 O O . TYR A 1 218 ? 30.702 -18.759 -15.224 1.00 55.62 218 TYR A O 1
ATOM 1767 N N . GLY A 1 219 ? 30.936 -17.814 -13.200 1.00 59.38 219 GLY A N 1
ATOM 1768 C CA . GLY A 1 219 ? 31.472 -19.020 -12.557 1.00 59.38 219 GLY A CA 1
ATOM 1769 C C . GLY A 1 219 ? 30.503 -20.210 -12.563 1.00 59.38 219 GLY A C 1
ATOM 1770 O O . GLY A 1 219 ? 30.926 -21.347 -12.759 1.00 59.38 219 GLY A O 1
ATOM 1771 N N . PHE A 1 220 ? 29.190 -19.980 -12.421 1.00 58.22 220 PHE A N 1
ATOM 1772 C CA . PHE A 1 220 ? 28.195 -21.057 -12.537 1.00 58.22 220 PHE A CA 1
ATOM 1773 C C . PHE A 1 220 ? 28.015 -21.539 -13.982 1.00 58.22 220 PHE A C 1
ATOM 1775 O O . PHE A 1 220 ? 27.890 -22.743 -14.201 1.00 58.22 220 PHE A O 1
ATOM 1782 N N . ALA A 1 221 ? 28.036 -20.640 -14.971 1.00 61.19 221 ALA A N 1
ATOM 1783 C CA . ALA A 1 221 ? 27.993 -21.023 -16.383 1.00 61.19 221 ALA A CA 1
ATOM 1784 C C . ALA A 1 221 ? 29.247 -21.812 -16.795 1.00 61.19 221 ALA A C 1
ATOM 1786 O O . ALA A 1 221 ? 29.130 -22.812 -17.499 1.00 61.19 221 ALA A O 1
ATOM 1787 N N . GLU A 1 222 ? 30.421 -21.419 -16.299 1.00 59.16 222 GLU A N 1
ATOM 1788 C CA . GLU A 1 222 ? 31.692 -22.107 -16.521 1.00 59.16 222 GLU A CA 1
ATOM 1789 C C . GLU A 1 222 ? 31.746 -23.463 -15.800 1.00 59.16 222 GLU A C 1
ATOM 1791 O O . GLU A 1 222 ? 32.181 -24.440 -16.404 1.00 59.16 222 GLU A O 1
ATOM 1796 N N . TYR A 1 223 ? 31.205 -23.571 -14.578 1.00 60.28 223 TYR A N 1
ATOM 1797 C CA . TYR A 1 223 ? 31.047 -24.835 -13.842 1.00 60.28 223 TYR A CA 1
ATOM 1798 C C . TYR A 1 223 ? 30.091 -25.806 -14.554 1.00 60.28 223 TYR A C 1
ATOM 1800 O O . TYR A 1 223 ? 30.377 -26.994 -14.704 1.00 60.28 223 TYR A O 1
ATOM 1808 N N . PHE A 1 224 ? 28.964 -25.308 -15.073 1.00 59.78 224 PHE A N 1
ATOM 1809 C CA . PHE A 1 224 ? 28.060 -26.116 -15.895 1.00 59.78 224 PHE A CA 1
ATOM 1810 C C . PHE A 1 224 ? 28.644 -26.434 -17.278 1.00 59.78 224 PHE A C 1
ATOM 1812 O O . PHE A 1 224 ? 28.340 -27.498 -17.813 1.00 59.78 224 PHE A O 1
ATOM 1819 N N . ALA A 1 225 ? 29.494 -25.575 -17.845 1.00 60.59 225 ALA A N 1
ATOM 1820 C CA . ALA A 1 225 ? 30.226 -25.846 -19.080 1.00 60.59 225 ALA A CA 1
ATOM 1821 C C . ALA A 1 225 ? 31.328 -26.900 -18.876 1.00 60.59 225 ALA A C 1
ATOM 1823 O O . ALA A 1 225 ? 31.482 -27.773 -19.725 1.00 60.59 225 ALA A O 1
ATOM 1824 N N . THR A 1 226 ? 32.014 -26.911 -17.725 1.00 59.16 226 THR A N 1
ATOM 1825 C CA . THR A 1 226 ? 32.972 -27.976 -17.364 1.00 59.16 226 THR A CA 1
ATOM 1826 C C . THR A 1 226 ? 32.275 -29.303 -17.076 1.00 59.16 226 THR A C 1
ATOM 1828 O O . THR A 1 226 ? 32.808 -30.362 -17.402 1.00 59.16 226 THR A O 1
ATOM 1831 N N . LEU A 1 227 ? 31.056 -29.274 -16.527 1.00 60.56 227 LEU A N 1
ATOM 1832 C CA . LEU A 1 227 ? 30.227 -30.472 -16.359 1.00 60.56 227 LEU A CA 1
ATOM 1833 C C . LEU A 1 227 ? 29.559 -30.933 -17.669 1.00 60.56 227 LEU A C 1
ATOM 1835 O O . LEU A 1 227 ? 29.190 -32.101 -17.793 1.00 60.56 227 LEU A O 1
ATOM 1839 N N . ARG A 1 228 ? 29.425 -30.053 -18.672 1.00 56.75 228 ARG A N 1
ATOM 1840 C CA . ARG A 1 228 ? 28.893 -30.361 -20.010 1.00 56.75 228 ARG A CA 1
ATOM 1841 C C . ARG A 1 228 ? 30.008 -30.582 -21.042 1.00 56.75 228 ARG A C 1
ATOM 1843 O O . ARG A 1 228 ? 29.970 -30.004 -22.123 1.00 56.75 228 ARG A O 1
ATOM 1850 N N . THR A 1 229 ? 30.852 -31.581 -20.754 1.00 50.62 229 THR A N 1
ATOM 1851 C CA . THR A 1 229 ? 31.699 -32.391 -21.673 1.00 50.62 229 THR A CA 1
ATOM 1852 C C . THR A 1 229 ? 33.138 -31.896 -21.936 1.00 50.62 229 THR A C 1
ATOM 1854 O O . THR A 1 229 ? 33.367 -30.695 -22.012 1.00 50.62 229 THR A O 1
ATOM 1857 N N . PRO A 1 230 ? 34.130 -32.816 -22.046 1.00 50.19 230 PRO A N 1
ATOM 1858 C CA . PRO A 1 230 ? 34.094 -33.948 -22.978 1.00 50.19 230 PRO A CA 1
ATOM 1859 C C . PRO A 1 230 ? 33.685 -35.283 -22.353 1.00 50.19 230 PRO A C 1
ATOM 1861 O O . PRO A 1 230 ? 34.159 -35.685 -21.294 1.00 50.19 230 PRO A O 1
ATOM 1864 N N . LYS A 1 231 ? 32.837 -36.006 -23.087 1.00 52.84 231 LYS A N 1
ATOM 1865 C CA . LYS A 1 231 ? 32.592 -37.439 -22.927 1.00 52.84 231 LYS A CA 1
ATOM 1866 C C . LYS A 1 231 ? 33.941 -38.165 -22.942 1.00 52.84 231 LYS A C 1
ATOM 1868 O O . LYS A 1 231 ? 34.627 -38.156 -23.961 1.00 52.84 231 LYS A O 1
ATOM 1873 N N . SER A 1 232 ? 34.317 -38.768 -21.816 1.00 52.75 232 SER A N 1
ATOM 1874 C CA . SER A 1 232 ? 35.443 -39.700 -21.764 1.00 52.75 232 SER A CA 1
ATOM 1875 C C . SER A 1 232 ? 35.209 -40.816 -22.795 1.00 52.75 232 SER A C 1
ATOM 1877 O O . SER A 1 232 ? 34.142 -41.436 -22.753 1.00 52.75 232 SER A O 1
ATOM 1879 N N . PRO A 1 233 ? 36.171 -41.110 -23.692 1.00 57.78 233 PRO A N 1
ATOM 1880 C CA . PRO A 1 233 ? 36.075 -42.197 -24.675 1.00 57.78 233 PRO A CA 1
ATOM 1881 C C . PRO A 1 233 ? 35.889 -43.599 -24.068 1.00 57.78 233 PRO A C 1
ATOM 1883 O O . PRO A 1 233 ? 35.685 -44.558 -24.805 1.00 57.78 233 PRO A O 1
ATOM 1886 N N . LEU A 1 234 ? 35.995 -43.730 -22.740 1.00 56.66 234 LEU A N 1
ATOM 1887 C CA . LEU A 1 234 ? 35.991 -44.998 -22.007 1.00 56.66 234 LEU A CA 1
ATOM 1888 C C . LEU A 1 234 ? 34.714 -45.257 -21.194 1.00 56.66 234 LEU A C 1
ATOM 1890 O O . LEU A 1 234 ? 34.649 -46.266 -20.497 1.00 56.66 234 LEU A O 1
ATOM 1894 N N . LEU A 1 23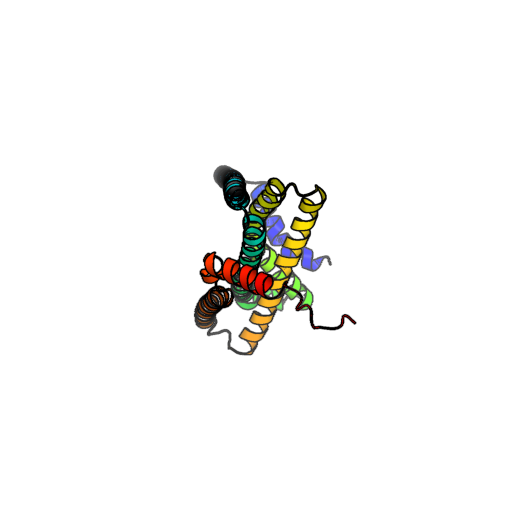5 ? 33.700 -44.387 -21.256 1.00 52.34 235 LEU A N 1
ATOM 1895 C CA . LEU A 1 235 ? 32.420 -44.668 -20.601 1.00 52.34 235 LEU A CA 1
ATOM 1896 C C . LEU A 1 235 ? 31.445 -45.316 -21.600 1.00 52.34 235 LEU A C 1
ATOM 1898 O O . LEU A 1 235 ? 31.082 -44.665 -22.585 1.00 52.34 235 LEU A O 1
ATOM 1902 N N . PRO A 1 236 ? 31.008 -46.574 -21.381 1.00 45.62 236 PRO A N 1
ATOM 1903 C CA . PRO A 1 236 ? 29.940 -47.164 -22.173 1.00 45.62 236 PRO A CA 1
ATOM 1904 C C . PRO A 1 236 ? 28.663 -46.354 -21.945 1.00 45.62 236 PRO A C 1
ATOM 1906 O O . PRO A 1 236 ? 28.268 -46.085 -20.812 1.00 45.62 236 PRO A O 1
ATOM 1909 N N . SER A 1 237 ? 28.056 -45.921 -23.046 1.00 47.50 237 SER A N 1
ATOM 1910 C CA . SER A 1 237 ? 26.769 -45.236 -23.022 1.00 47.50 237 SER A CA 1
ATOM 1911 C C . SER A 1 237 ? 25.663 -46.243 -22.718 1.00 47.50 237 SER A C 1
ATOM 1913 O O . SER A 1 237 ? 25.560 -47.279 -23.373 1.00 47.50 237 SER A O 1
ATOM 1915 N N . THR A 1 238 ? 24.847 -45.912 -21.726 1.00 43.91 238 THR A N 1
ATOM 1916 C CA . THR A 1 238 ? 23.519 -46.485 -21.478 1.00 43.91 238 THR A CA 1
ATOM 1917 C C . THR A 1 238 ? 22.529 -45.348 -21.408 1.00 43.91 238 THR A C 1
ATOM 1919 O O . THR A 1 238 ? 22.904 -44.319 -20.797 1.00 43.91 238 THR A O 1
#

Radius of gyration: 24.94 Å; chains: 1; bounding box: 66×76×53 Å

pLDDT: mean 78.38, std 14.59, range [43.91, 95.25]

Secondary structure (DSSP, 8-state):
-HHHHHHHHHHHHHHHHHHHS--HHHHHHHHHHHHHHHHHHHHHHHHHHHHHHHHHHSTTTHHHHHHHHHHHHHHHHHHHHHHHHHHHHHIIIII-TTHHHHHHSS--HHHHHHHHHHHHHHHHHHHHHHHHHHHHHHHHHHTT--TTHHHHHHHHHHHHHHHHHHHHHHHHHHHHHHS-GGGHHHHHHHHHHHHHHHHHHHHHHT-HHHHT-HHHHHHHHHHHHHHS----TTSPP-

Foldseek 3Di: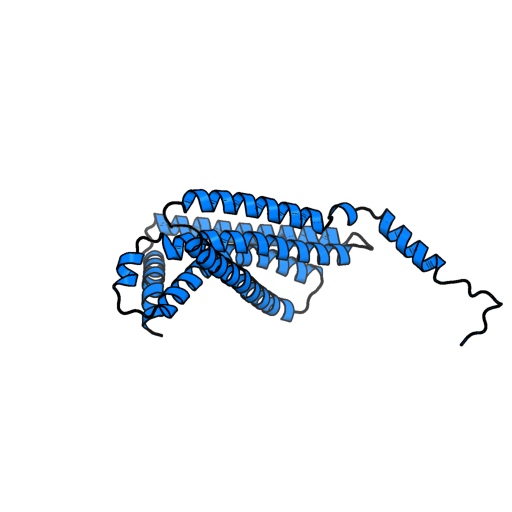
DVVLCVVVCVVVVVVVVCVVDPDPVRVVVCVVVVVVLVVVLVVLLVVLLVVLLVLCPDPDCSVVVVVVVVVVLLVVLLLVLLLQLLLQLLCLPPVPPCVVVVVPDPDDPVSSVVSSLVVSLVVRLPVCCSNVLSNVVSVCVSVVHDPVSNVVVVVVSSVSSSVSNVNSNVVNVVVCVVDPPVCVVVVSVVSVVVSVVVVVVVCVVVPVVVVPDVVVVVVVVVVVVVVVDDDDPPDDDD